Protein AF-A0A8J9YDS6-F1 (afdb_monomer_lite)

Foldseek 3Di:
DDDDDDDDDDDDDDPDDPDDDDDDDDDDDDPDDDDDDDDDPDPPPPPPPPPPPLVVLVVLLVVLVVLLVCLLVVLLVLLVVLLVVLLVLLVCVLVVLLVVCVVPQVVLADPVLNVVLNVLSVVLSVVLSVVLVVLSVVLSVVLVVLSVVLVVLSVLLVVLSVVLVVQVVVDPDPCCPPVSNVVSSVSSVVSSVVSVVSSVVSNVSSVVSSVVSNVVSVVSSVVSNVSSVVSVVVSVCNSVVNDDD

Organism: NCBI:txid405034

Radius of gyration: 37.09 Å; chains: 1; bounding box: 84×60×118 Å

Sequence (245 aa):
MDARVAIVALCVTVVRALQPAARIYIESPQRTIYRQNTGLSTYMYNVDIEKRHTTEVIEDFKKTKTDTFLLYTDYTTRVSDDLKAFQINISSLTQDTIASMQTRILDRASRHCRDEFENSMNKIGYDANRTASFNALHHHKYFLGYKIVLNIHLNKADCHIRKCEKIINSCGVNCETIPQLIRYRRLALWQLNRVKDDLQHSRRSYSDLLVHSRRNLDKLRKKAQLRANDAVAAVHRMSKGRKLP

Structure (mmCIF, N/CA/C/O backbone):
data_AF-A0A8J9YDS6-F1
#
_entry.id   AF-A0A8J9YDS6-F1
#
loop_
_atom_site.group_PDB
_atom_site.id
_atom_site.type_symbol
_atom_site.label_atom_id
_atom_site.label_alt_id
_atom_site.label_comp_id
_atom_site.label_asym_id
_atom_site.label_entity_id
_atom_site.label_seq_id
_atom_site.pdbx_PDB_ins_code
_atom_site.Cartn_x
_atom_site.Cartn_y
_atom_site.Cartn_z
_atom_site.occupancy
_atom_site.B_iso_or_equiv
_atom_site.auth_seq_id
_atom_site.auth_comp_id
_atom_site.auth_asym_id
_atom_site.auth_atom_id
_atom_site.pdbx_PDB_model_num
ATOM 1 N N . MET A 1 1 ? 29.690 -24.924 81.282 1.00 39.69 1 MET A N 1
ATOM 2 C CA . MET A 1 1 ? 29.810 -24.123 80.052 1.00 39.69 1 MET A CA 1
ATOM 3 C C . MET A 1 1 ? 28.419 -23.926 79.489 1.00 39.69 1 MET A C 1
ATOM 5 O O . MET A 1 1 ? 27.827 -24.877 79.000 1.00 39.69 1 MET A O 1
ATOM 9 N N . ASP A 1 2 ? 27.849 -22.762 79.801 1.00 30.28 2 ASP A N 1
ATOM 10 C CA . ASP A 1 2 ? 27.247 -21.787 78.878 1.00 30.28 2 ASP A CA 1
ATOM 11 C C . ASP A 1 2 ? 26.686 -22.292 77.543 1.00 30.28 2 ASP A C 1
ATOM 13 O O . ASP A 1 2 ? 27.309 -23.087 76.859 1.00 30.28 2 ASP A O 1
ATOM 17 N N . ALA A 1 3 ? 25.624 -21.755 76.961 1.00 31.61 3 ALA A N 1
ATOM 18 C CA . ALA A 1 3 ? 24.488 -20.931 77.348 1.00 31.61 3 ALA A CA 1
ATOM 19 C C . ALA A 1 3 ? 23.728 -20.747 76.018 1.00 31.61 3 ALA A C 1
ATOM 21 O O . ALA A 1 3 ? 24.372 -20.433 75.028 1.00 31.61 3 ALA A O 1
ATOM 22 N N . ARG A 1 4 ? 22.393 -20.899 76.037 1.00 31.91 4 ARG A N 1
ATOM 23 C CA . ARG A 1 4 ? 21.374 -20.065 75.344 1.00 31.91 4 ARG A CA 1
ATOM 24 C C . ARG A 1 4 ? 21.520 -19.921 73.807 1.00 31.91 4 ARG A C 1
ATOM 26 O O . ARG A 1 4 ? 22.552 -19.557 73.280 1.00 31.91 4 ARG A O 1
ATOM 33 N N . VAL A 1 5 ? 20.474 -20.128 73.011 1.00 34.78 5 VAL A N 1
ATOM 34 C CA . VAL A 1 5 ? 19.331 -19.209 72.884 1.00 34.78 5 VAL A CA 1
ATOM 35 C C . VAL A 1 5 ? 18.110 -19.966 72.338 1.00 34.78 5 VAL A C 1
ATOM 37 O O . VAL A 1 5 ? 18.207 -20.769 71.415 1.00 34.78 5 VAL A O 1
ATOM 40 N N . ALA A 1 6 ? 16.964 -19.687 72.957 1.00 34.94 6 ALA A N 1
ATOM 41 C CA . ALA A 1 6 ? 15.624 -20.134 72.598 1.00 34.94 6 ALA A CA 1
ATOM 42 C C . ALA A 1 6 ? 14.994 -19.257 71.498 1.00 34.94 6 ALA A C 1
ATOM 44 O O . ALA A 1 6 ? 15.515 -18.186 71.209 1.00 34.94 6 ALA A O 1
ATOM 45 N N . ILE A 1 7 ? 13.841 -19.685 70.967 1.00 35.09 7 ILE A N 1
ATOM 46 C CA . ILE A 1 7 ? 12.575 -18.923 70.775 1.00 35.09 7 ILE A CA 1
ATOM 47 C C . ILE A 1 7 ? 11.672 -19.813 69.890 1.00 35.09 7 ILE A C 1
ATOM 49 O O . ILE A 1 7 ? 11.959 -20.044 68.724 1.00 35.09 7 ILE A O 1
ATOM 53 N N . VAL A 1 8 ? 10.798 -20.617 70.507 1.00 34.97 8 VAL A N 1
ATOM 54 C CA . VAL A 1 8 ? 9.353 -20.373 70.730 1.00 34.97 8 VAL A CA 1
ATOM 55 C C . VAL A 1 8 ? 8.527 -20.429 69.438 1.00 34.97 8 VAL A C 1
ATOM 57 O O . VAL A 1 8 ? 8.561 -19.537 68.597 1.00 34.97 8 VAL A O 1
ATOM 60 N N . ALA A 1 9 ? 7.735 -21.500 69.340 1.00 40.47 9 ALA A N 1
ATOM 61 C CA . ALA A 1 9 ? 6.636 -21.656 68.402 1.00 40.47 9 ALA A CA 1
ATOM 62 C C . ALA A 1 9 ? 5.516 -20.649 68.698 1.00 40.47 9 ALA A C 1
ATOM 64 O O . ALA A 1 9 ? 5.158 -20.449 69.856 1.00 40.47 9 ALA A O 1
ATOM 65 N N . LEU A 1 10 ? 4.909 -20.088 67.651 1.00 31.94 10 LEU A N 1
ATOM 66 C CA . LEU A 1 10 ? 3.616 -19.409 67.742 1.00 31.94 10 LEU A CA 1
ATOM 67 C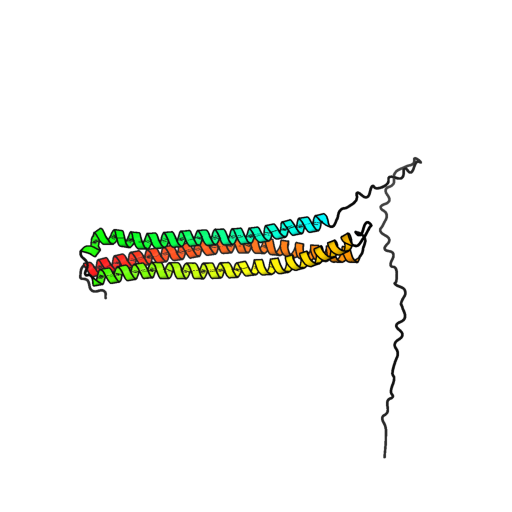 C . LEU A 1 10 ? 2.878 -19.525 66.403 1.00 31.94 10 LEU A C 1
ATOM 69 O O . LEU A 1 10 ? 3.091 -18.759 65.466 1.00 31.94 10 LEU A O 1
ATOM 73 N N . CYS A 1 11 ? 1.990 -20.519 66.332 1.00 35.44 11 CYS A N 1
ATOM 74 C CA . CYS A 1 11 ? 0.846 -20.489 65.431 1.00 35.44 11 CYS A CA 1
ATOM 75 C C . CYS A 1 11 ? -0.049 -19.324 65.867 1.00 35.44 11 CYS A C 1
ATOM 77 O O . CYS A 1 11 ? -0.681 -19.398 66.918 1.00 35.44 11 CYS A O 1
ATOM 79 N N . VAL A 1 12 ? -0.100 -18.253 65.076 1.00 34.53 12 VAL A N 1
ATOM 80 C CA . VAL A 1 12 ? -1.034 -17.145 65.301 1.00 34.53 12 VAL A CA 1
ATOM 81 C C . VAL A 1 12 ? -2.140 -17.218 64.260 1.00 34.53 12 VAL A C 1
ATOM 83 O O . VAL A 1 12 ? -1.963 -16.890 63.088 1.00 34.53 12 VAL A O 1
ATOM 86 N N . THR A 1 13 ? -3.310 -17.638 64.723 1.00 37.75 13 THR A N 1
ATOM 87 C CA . THR A 1 13 ? -4.599 -17.369 64.094 1.00 37.75 13 THR A CA 1
ATOM 88 C C . THR A 1 13 ? -4.831 -15.860 64.065 1.00 37.75 13 THR A C 1
ATOM 90 O O . THR A 1 13 ? -5.084 -15.250 65.103 1.00 37.75 13 THR A O 1
ATOM 93 N N . VAL A 1 14 ? -4.771 -15.241 62.886 1.00 36.53 14 VAL A N 1
ATOM 94 C CA . VAL A 1 14 ? -5.212 -13.851 62.722 1.00 36.53 14 VAL A CA 1
ATOM 95 C C . VAL A 1 14 ? -6.698 -13.853 62.387 1.00 36.53 14 VAL A C 1
ATOM 97 O O . VAL A 1 14 ? -7.106 -14.014 61.237 1.00 36.53 14 VAL A O 1
ATOM 100 N N . VAL A 1 15 ? -7.509 -13.650 63.422 1.00 36.88 15 VAL A N 1
ATOM 101 C CA . VAL A 1 15 ? -8.884 -13.163 63.299 1.00 36.88 15 VAL A CA 1
ATOM 102 C C . VAL A 1 15 ? -8.808 -11.776 62.657 1.00 36.88 15 VAL A C 1
ATOM 104 O O . VAL A 1 15 ? -8.356 -10.816 63.278 1.00 36.88 15 VAL A O 1
ATOM 107 N N . ARG A 1 16 ? -9.206 -11.653 61.386 1.00 36.19 16 ARG A N 1
ATOM 108 C CA . ARG A 1 16 ? -9.388 -10.339 60.758 1.00 36.19 16 ARG A CA 1
ATOM 109 C C . ARG A 1 16 ? -10.693 -9.741 61.269 1.00 36.19 16 ARG A C 1
ATOM 111 O O . ARG A 1 16 ? -11.771 -10.161 60.861 1.00 36.19 16 ARG A O 1
ATOM 118 N N . ALA A 1 17 ? -10.575 -8.757 62.154 1.00 36.16 17 ALA A N 1
ATOM 119 C CA . ALA A 1 17 ? -11.673 -7.877 62.514 1.00 36.16 17 ALA A CA 1
ATOM 120 C C . ALA A 1 17 ? -12.233 -7.205 61.246 1.00 36.16 17 ALA A C 1
ATOM 122 O O . ALA A 1 17 ? -11.493 -6.565 60.494 1.00 36.16 17 ALA A O 1
ATOM 123 N N . LEU A 1 18 ? -13.539 -7.356 61.005 1.00 36.97 18 LEU A N 1
ATOM 124 C CA . LEU A 1 18 ? -14.280 -6.516 60.069 1.00 36.97 18 LEU A CA 1
ATOM 125 C C . LEU A 1 18 ? -14.227 -5.081 60.611 1.00 36.97 18 LEU A C 1
ATOM 127 O O . LEU A 1 18 ? -14.903 -4.759 61.586 1.00 36.97 18 LEU A O 1
ATOM 131 N N . GLN A 1 19 ? -13.423 -4.215 59.999 1.00 40.22 19 GLN A N 1
ATOM 132 C CA . GLN A 1 19 ? -13.588 -2.781 60.210 1.00 40.22 19 GLN A CA 1
ATOM 133 C C . GLN A 1 19 ? -14.921 -2.350 59.576 1.00 40.22 19 GLN A C 1
ATOM 135 O O . GLN A 1 19 ? -15.166 -2.686 58.412 1.00 40.22 19 GLN A O 1
ATOM 140 N N . PRO A 1 20 ? -15.791 -1.610 60.285 1.00 38.16 20 PRO A N 1
ATOM 141 C CA . PRO A 1 20 ? -16.927 -0.971 59.643 1.00 38.16 20 PRO A CA 1
ATOM 142 C C . PRO A 1 20 ? -16.402 0.044 58.621 1.00 38.16 20 PRO A C 1
ATOM 144 O O . PRO A 1 20 ? -15.555 0.881 58.929 1.00 38.16 20 PRO A O 1
ATOM 147 N N . ALA A 1 21 ? -16.885 -0.063 57.382 1.00 38.16 21 ALA A N 1
ATOM 148 C CA . ALA A 1 21 ? -16.535 0.843 56.299 1.00 38.16 21 ALA A CA 1
ATOM 149 C C . ALA A 1 21 ? -16.847 2.292 56.707 1.00 38.16 21 ALA A C 1
ATOM 151 O O . ALA A 1 21 ? -18.009 2.651 56.910 1.00 38.16 21 ALA A O 1
ATOM 152 N N . ALA A 1 22 ? -15.811 3.123 56.816 1.00 32.69 22 ALA A N 1
ATOM 153 C CA . ALA A 1 22 ? -15.962 4.554 57.022 1.00 32.69 22 ALA A CA 1
ATOM 154 C C . ALA A 1 22 ? -16.750 5.154 55.843 1.00 32.69 22 ALA A C 1
ATOM 156 O O . ALA A 1 22 ? -16.292 5.141 54.700 1.00 32.69 22 ALA A O 1
ATOM 157 N N . ARG A 1 23 ? -17.960 5.658 56.114 1.00 34.75 23 ARG A N 1
ATOM 158 C CA . ARG A 1 23 ? -18.731 6.470 55.166 1.00 34.75 23 ARG A CA 1
ATOM 159 C C . ARG A 1 23 ? -18.234 7.907 55.263 1.00 34.75 23 ARG A C 1
ATOM 161 O O . ARG A 1 23 ? -18.444 8.559 56.279 1.00 34.75 23 ARG A O 1
ATOM 168 N N . ILE A 1 24 ? -17.590 8.394 54.209 1.00 35.75 24 ILE A N 1
ATOM 169 C CA . ILE A 1 24 ? -17.280 9.817 54.052 1.00 35.75 24 ILE A CA 1
ATOM 170 C C . ILE A 1 24 ? -18.466 10.445 53.316 1.00 35.75 24 ILE A C 1
ATOM 172 O O . ILE A 1 24 ? -18.715 10.116 52.156 1.00 35.75 24 ILE A O 1
ATOM 176 N N . TYR A 1 25 ? -19.213 11.316 53.994 1.00 34.47 25 TYR A N 1
ATOM 177 C CA . TYR A 1 25 ? -20.219 12.162 53.356 1.00 34.47 25 TYR A CA 1
ATOM 178 C C . TYR A 1 25 ? -19.506 13.389 52.785 1.00 34.47 25 TYR A C 1
ATOM 180 O O . TYR A 1 25 ? -18.921 14.171 53.528 1.00 34.47 25 TYR A O 1
ATOM 188 N N . ILE A 1 26 ? -19.510 13.528 51.460 1.00 37.44 26 ILE A N 1
ATOM 189 C CA . ILE A 1 26 ? -19.041 14.740 50.786 1.00 37.44 26 ILE A CA 1
ATOM 190 C C . ILE A 1 26 ? -20.267 15.637 50.614 1.00 37.44 26 ILE A C 1
ATOM 192 O O . ILE A 1 26 ? -21.120 15.364 49.769 1.00 37.44 26 ILE A O 1
ATOM 196 N N . GLU A 1 27 ? -20.372 16.687 51.426 1.00 33.56 27 GLU A N 1
ATOM 197 C CA . GLU A 1 27 ? -21.339 17.761 51.203 1.00 33.56 27 GLU A CA 1
ATOM 198 C C . GLU A 1 27 ? -20.934 18.540 49.945 1.00 33.56 27 GLU A C 1
ATOM 200 O O . GLU A 1 27 ? -19.902 19.207 49.895 1.00 33.56 27 GLU A O 1
ATOM 205 N N . SER A 1 28 ? -21.744 18.424 48.893 1.00 34.47 28 SER A N 1
ATOM 206 C CA . SER A 1 28 ? -21.665 19.303 47.727 1.00 34.47 28 SER A CA 1
ATOM 207 C C . SER A 1 28 ? -22.354 20.626 48.073 1.00 34.47 28 SER A C 1
ATOM 209 O O . SER A 1 28 ? -23.505 20.587 48.516 1.00 34.47 28 SER A O 1
ATOM 211 N N . PRO A 1 29 ? -21.733 21.794 47.836 1.00 34.66 29 PRO A N 1
ATOM 212 C CA . PRO A 1 29 ? -22.338 23.069 48.188 1.00 34.66 29 PRO A CA 1
ATOM 213 C C . PRO A 1 29 ? -23.599 23.307 47.351 1.00 34.66 29 PRO A C 1
ATOM 215 O O . PRO A 1 29 ? -23.564 23.334 46.118 1.00 34.66 29 PRO A O 1
ATOM 218 N N . GLN A 1 30 ? -24.726 23.484 48.040 1.00 36.28 30 GLN A N 1
ATOM 219 C CA . GLN A 1 30 ? -25.960 23.975 47.445 1.00 36.28 30 GLN A CA 1
ATOM 220 C C . GLN A 1 30 ? -25.724 25.409 46.958 1.00 36.28 30 GLN A C 1
ATOM 222 O O . GLN A 1 30 ? -25.422 26.305 47.745 1.00 36.28 30 GLN A O 1
ATOM 227 N N . ARG A 1 31 ? -25.870 25.643 45.649 1.00 32.16 31 ARG A N 1
ATOM 228 C CA . ARG A 1 31 ? -26.039 26.998 45.114 1.00 32.16 31 ARG A CA 1
ATOM 229 C C . ARG A 1 31 ? -27.396 27.521 45.577 1.00 32.16 31 ARG A C 1
ATOM 231 O O . ARG A 1 31 ? -28.427 27.166 45.012 1.00 32.16 31 ARG A O 1
ATOM 238 N N . THR A 1 32 ? -27.384 28.371 46.593 1.00 33.66 32 THR A N 1
ATOM 239 C CA . THR A 1 32 ? -28.517 29.199 47.002 1.00 33.66 32 THR A CA 1
ATOM 240 C C . THR A 1 32 ? -28.793 30.249 45.926 1.00 33.66 32 THR A C 1
ATOM 242 O O . THR A 1 32 ? -28.030 31.193 45.736 1.00 33.66 32 THR A O 1
ATOM 245 N N . ILE A 1 33 ? -29.896 30.079 45.197 1.00 37.53 33 ILE A N 1
ATOM 246 C CA . ILE A 1 33 ? -30.498 31.133 44.377 1.00 37.53 33 ILE A CA 1
ATOM 247 C C . ILE A 1 33 ? -31.577 31.785 45.241 1.00 37.53 33 ILE A C 1
ATOM 249 O O . ILE A 1 33 ? -32.571 31.148 45.580 1.00 37.53 33 ILE A O 1
ATOM 253 N N . TYR A 1 34 ? -31.388 33.052 45.606 1.00 35.75 34 TYR A N 1
ATOM 254 C CA . TYR A 1 34 ? -32.445 33.857 46.215 1.00 35.75 34 TYR A CA 1
ATOM 255 C C . TYR A 1 34 ? -33.450 34.286 45.140 1.00 35.75 34 TYR A C 1
ATOM 257 O O . TYR A 1 34 ? -33.096 35.031 44.224 1.00 35.75 34 TYR A O 1
ATOM 265 N N . ARG A 1 35 ? -34.721 33.889 45.282 1.00 30.77 35 ARG A N 1
ATOM 266 C CA . ARG A 1 35 ? -35.853 34.664 44.754 1.00 30.77 35 ARG A CA 1
ATOM 267 C C . ARG A 1 35 ? -37.141 34.394 45.538 1.00 30.77 35 ARG A C 1
ATOM 269 O O . ARG A 1 35 ? -37.343 33.316 46.076 1.00 30.77 35 ARG A O 1
ATOM 276 N N . GLN A 1 36 ? -37.933 35.454 45.643 1.00 35.62 36 GLN A N 1
ATOM 277 C CA . GLN A 1 36 ? -38.993 35.725 46.613 1.00 35.62 36 GLN A CA 1
ATOM 278 C C . GLN A 1 36 ? -40.229 34.809 46.535 1.00 35.62 36 GLN A C 1
ATOM 280 O O . GLN A 1 36 ? -40.611 34.355 45.463 1.00 35.62 36 GLN A O 1
ATOM 285 N N . ASN A 1 37 ? -40.857 34.642 47.707 1.00 44.22 37 ASN A N 1
ATOM 286 C CA . ASN A 1 37 ? -42.267 34.365 48.008 1.00 44.22 37 ASN A CA 1
ATOM 287 C C . ASN A 1 37 ? -43.200 33.996 46.842 1.00 44.22 37 ASN A C 1
ATOM 289 O O . ASN A 1 37 ? -43.607 34.856 46.067 1.00 44.22 37 ASN A O 1
ATOM 293 N N . THR A 1 38 ? -43.680 32.753 46.841 1.00 37.22 38 THR A N 1
ATOM 294 C CA . THR A 1 38 ? -45.110 32.390 46.763 1.00 37.22 38 THR A CA 1
ATOM 295 C C . THR A 1 38 ? -45.226 30.879 46.963 1.00 37.22 38 THR A C 1
ATOM 297 O O . THR A 1 38 ? -44.500 30.095 46.358 1.00 37.22 38 THR A O 1
ATOM 300 N N . GLY A 1 39 ? -46.083 30.468 47.897 1.00 44.09 39 GLY A N 1
ATOM 301 C CA . GLY A 1 39 ? -46.284 29.068 48.240 1.00 44.09 39 GLY A CA 1
ATOM 302 C C . GLY A 1 39 ? -47.027 28.322 47.137 1.00 44.09 39 GLY A C 1
ATOM 303 O O . GLY A 1 39 ? -48.198 28.586 46.913 1.00 44.09 39 GLY A O 1
ATOM 304 N N . LEU A 1 40 ? -46.339 27.388 46.484 1.00 34.41 40 LEU A N 1
ATOM 305 C CA . LEU A 1 40 ? -46.858 26.105 46.004 1.00 34.41 40 LEU A CA 1
ATOM 306 C C . LEU A 1 40 ? -45.654 25.326 45.452 1.00 34.41 40 LEU A C 1
ATOM 308 O O . LEU A 1 40 ? -45.159 25.609 44.364 1.00 34.41 40 LEU A O 1
ATOM 312 N N . SER A 1 41 ? -45.129 24.371 46.223 1.00 29.95 41 SER A N 1
ATOM 313 C CA . SER A 1 41 ? -44.058 23.490 45.746 1.00 29.95 41 SER A CA 1
ATOM 314 C C . SER A 1 41 ? -44.672 22.423 44.846 1.00 29.95 41 SER A C 1
ATOM 316 O O . SER A 1 41 ? -45.015 21.329 45.295 1.00 29.95 41 SER A O 1
ATOM 318 N N . THR A 1 42 ? -44.839 22.753 43.569 1.00 33.38 42 THR A N 1
ATOM 319 C CA . THR A 1 42 ? -45.061 21.763 42.517 1.00 33.38 42 THR A CA 1
ATOM 320 C C . THR A 1 42 ? -43.825 20.874 42.471 1.00 33.38 42 THR A C 1
ATOM 322 O O . THR A 1 42 ? -42.746 21.318 42.079 1.00 33.38 42 THR A O 1
ATOM 325 N N . TYR A 1 43 ? -43.972 19.621 42.901 1.00 35.69 43 TYR A N 1
ATOM 326 C CA . TYR A 1 43 ? -42.986 18.571 42.680 1.00 35.69 43 TYR A CA 1
ATOM 327 C C . TYR A 1 43 ? -42.804 18.394 41.169 1.00 35.69 43 TYR A C 1
ATOM 329 O O . TYR A 1 43 ? -43.516 17.627 40.523 1.00 35.69 43 TYR A O 1
ATOM 337 N N . MET A 1 44 ? -41.854 19.122 40.587 1.00 31.84 44 MET A N 1
ATOM 338 C CA . MET A 1 44 ? -41.317 18.780 39.282 1.00 31.84 44 MET A CA 1
ATOM 339 C C . MET A 1 44 ? -40.497 17.511 39.473 1.00 31.84 44 MET A C 1
ATOM 341 O O . MET A 1 44 ? -39.345 17.549 39.902 1.00 31.84 44 MET A O 1
ATOM 345 N N . TYR A 1 45 ? -41.128 16.374 39.180 1.00 33.59 45 TYR A N 1
ATOM 346 C CA . TYR A 1 45 ? -40.417 15.179 38.755 1.00 33.59 45 TYR A CA 1
ATOM 347 C C . TYR A 1 45 ? -39.432 15.619 37.671 1.00 33.59 45 TYR A C 1
ATOM 349 O O . TYR A 1 45 ? -39.828 15.933 36.548 1.00 33.59 45 TYR A O 1
ATOM 357 N N . ASN A 1 46 ? -38.144 15.667 38.011 1.00 35.50 46 ASN A N 1
ATOM 358 C CA . ASN A 1 46 ? -37.120 15.528 36.996 1.00 35.50 46 ASN A CA 1
ATOM 359 C C . ASN A 1 46 ? -37.352 14.141 36.413 1.00 35.50 46 ASN A C 1
ATOM 361 O O . ASN A 1 46 ? -37.068 13.128 37.047 1.00 35.50 46 ASN A O 1
ATOM 365 N N . VAL A 1 47 ? -37.989 14.120 35.247 1.00 36.50 47 VAL A N 1
ATOM 366 C CA . VAL A 1 47 ? -38.070 12.955 34.386 1.00 36.50 47 VAL A CA 1
ATOM 367 C C . VAL A 1 47 ? -36.624 12.618 34.052 1.00 36.50 47 VAL A C 1
ATOM 369 O O . VAL A 1 47 ? -36.028 13.197 33.144 1.00 36.50 47 VAL A O 1
ATOM 372 N N . ASP A 1 48 ? -36.033 11.733 34.851 1.00 38.16 48 ASP A N 1
ATOM 373 C CA . ASP A 1 48 ? -34.847 10.987 34.478 1.00 38.16 48 ASP A CA 1
ATOM 374 C C . ASP A 1 48 ? -35.246 10.180 33.246 1.00 38.16 48 ASP A C 1
ATOM 376 O O . ASP A 1 48 ? -35.817 9.094 33.327 1.00 38.16 48 ASP A O 1
ATOM 380 N N . ILE A 1 49 ? -35.024 10.791 32.083 1.00 42.75 49 ILE A N 1
ATOM 381 C CA . ILE A 1 49 ? -35.135 10.148 30.786 1.00 42.75 49 ILE A CA 1
ATOM 382 C C . ILE A 1 49 ? -34.171 8.966 30.830 1.00 42.75 49 ILE A C 1
ATOM 384 O O . ILE A 1 49 ? -32.958 9.141 30.749 1.00 42.75 49 ILE A O 1
ATOM 388 N N . GLU A 1 50 ? -34.754 7.790 31.033 1.00 39.91 50 GLU A N 1
ATOM 389 C CA . GLU A 1 50 ? -34.276 6.434 30.791 1.00 39.91 50 GLU A CA 1
ATOM 390 C C . GLU A 1 50 ? -33.020 6.389 29.892 1.00 39.91 50 GLU A C 1
ATOM 392 O O . GLU A 1 50 ? -33.090 6.279 28.664 1.00 39.91 50 GLU A O 1
ATOM 397 N N . LYS A 1 51 ? -31.832 6.535 30.493 1.00 43.12 51 LYS A N 1
ATOM 398 C CA . LYS A 1 51 ? -30.573 6.602 29.743 1.00 43.12 51 LYS A CA 1
ATOM 399 C C . LYS A 1 51 ? -30.104 5.207 29.371 1.00 43.12 51 LYS A C 1
ATOM 401 O O . LYS A 1 51 ? -29.244 4.659 30.038 1.00 43.12 51 LYS A O 1
ATOM 406 N N . ARG A 1 52 ? -30.593 4.703 28.237 1.00 46.00 52 ARG A N 1
ATOM 407 C CA . ARG A 1 52 ? -30.055 3.534 27.517 1.00 46.00 52 ARG A CA 1
ATOM 408 C C . ARG A 1 52 ? -28.549 3.686 27.280 1.00 46.00 52 ARG A C 1
ATOM 410 O O . ARG A 1 52 ? -28.113 4.273 26.292 1.00 46.00 52 ARG A O 1
ATOM 417 N N . HIS A 1 53 ? -27.732 3.181 28.194 1.00 51.44 53 HIS A N 1
ATOM 418 C CA . HIS A 1 53 ? -26.331 3.597 28.273 1.00 51.44 53 HIS A CA 1
ATOM 419 C C . HIS A 1 53 ? -25.335 2.549 27.741 1.00 51.44 53 HIS A C 1
ATOM 421 O O . HIS A 1 53 ? -24.161 2.845 27.503 1.00 51.44 53 HIS A O 1
ATOM 427 N N . THR A 1 54 ? -25.775 1.315 27.495 1.00 60.28 54 THR A N 1
ATOM 428 C CA . THR A 1 54 ? -24.944 0.279 26.851 1.00 60.28 54 THR A CA 1
ATOM 429 C C . THR A 1 54 ? -24.977 0.322 25.325 1.00 60.28 54 THR A C 1
ATOM 431 O O . THR A 1 54 ? -23.972 -0.018 24.702 1.00 60.28 54 THR A O 1
ATOM 434 N N . THR A 1 55 ? -26.055 0.820 24.719 1.00 72.19 55 THR A N 1
ATOM 435 C CA . THR A 1 55 ? -26.178 1.008 23.264 1.00 72.19 55 THR A CA 1
ATOM 436 C C . THR A 1 55 ? -25.119 1.955 22.706 1.00 72.19 55 THR A C 1
ATOM 438 O O . THR A 1 55 ? -24.460 1.604 21.733 1.00 72.19 55 THR A O 1
ATOM 441 N N . GLU A 1 56 ? -24.850 3.078 23.378 1.00 80.12 56 GLU A N 1
ATOM 442 C CA . GLU A 1 56 ? -23.837 4.058 22.946 1.00 80.12 56 GLU A CA 1
ATOM 443 C C . GLU A 1 56 ? -22.434 3.438 22.832 1.00 80.12 56 GLU A C 1
ATOM 445 O O . GLU A 1 56 ? -21.711 3.677 21.869 1.00 80.12 56 GLU A O 1
ATOM 450 N N . VAL A 1 57 ? -22.041 2.599 23.800 1.00 85.31 57 VAL A N 1
ATOM 451 C CA . VAL A 1 57 ? -20.715 1.950 23.804 1.00 85.31 57 VAL A CA 1
ATOM 452 C C . VAL A 1 57 ? -20.615 0.900 22.698 1.00 85.31 57 VAL A C 1
ATOM 454 O O . VAL A 1 57 ? -19.557 0.737 22.092 1.00 85.31 57 VAL A O 1
ATOM 457 N N . ILE A 1 58 ? -21.714 0.198 22.416 1.00 88.25 58 ILE A N 1
ATOM 458 C CA . ILE A 1 58 ? -21.790 -0.780 21.327 1.00 88.25 58 ILE A CA 1
ATOM 459 C C . ILE A 1 58 ? -21.712 -0.076 19.967 1.00 88.25 58 ILE A C 1
ATOM 461 O O . ILE A 1 58 ? -20.988 -0.534 19.083 1.00 88.25 58 ILE A O 1
ATOM 465 N N . GLU A 1 59 ? -22.429 1.031 19.788 1.00 90.75 59 GLU A N 1
ATOM 466 C CA . GLU A 1 59 ? -22.376 1.852 18.575 1.00 90.75 59 GLU A CA 1
ATOM 467 C C . GLU A 1 59 ? -20.976 2.419 18.346 1.00 90.75 59 GLU A C 1
ATOM 469 O O . GLU A 1 59 ? -20.415 2.280 17.257 1.00 90.75 59 GLU A O 1
ATOM 474 N N . ASP A 1 60 ? -20.368 2.976 19.391 1.00 91.56 60 ASP A N 1
ATOM 475 C CA . ASP A 1 60 ? -19.020 3.527 19.337 1.00 91.56 60 ASP A CA 1
ATOM 476 C C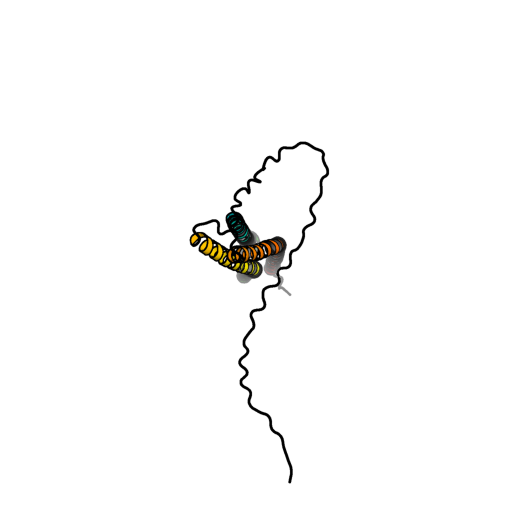 . ASP A 1 60 ? -17.965 2.450 19.039 1.00 91.56 60 ASP A C 1
ATOM 478 O O . ASP A 1 60 ? -17.049 2.664 18.238 1.00 91.56 60 ASP A O 1
ATOM 482 N N . PHE A 1 61 ? -18.130 1.247 19.597 1.00 94.62 61 PHE A N 1
ATOM 483 C CA . PHE A 1 61 ? -17.315 0.084 19.250 1.00 94.62 61 PHE A CA 1
ATOM 484 C C . PHE A 1 61 ? -17.475 -0.313 17.782 1.00 94.62 61 PHE A C 1
ATOM 486 O O . PHE A 1 61 ? -16.471 -0.473 17.084 1.00 94.62 61 PHE A O 1
ATOM 493 N N . LYS A 1 62 ? -18.713 -0.442 17.285 1.00 95.19 62 LYS A N 1
ATOM 494 C CA . LYS A 1 62 ? -18.989 -0.784 15.879 1.00 95.19 62 LYS A CA 1
ATOM 495 C C . LYS A 1 62 ? -18.373 0.241 14.930 1.00 95.19 62 LYS A C 1
ATOM 497 O O . LYS A 1 62 ? -17.713 -0.146 13.963 1.00 95.19 62 LYS A O 1
ATOM 502 N N . LYS A 1 63 ? -18.527 1.531 15.233 1.00 95.94 63 LYS A N 1
ATOM 503 C CA . LYS A 1 63 ? -17.930 2.628 14.469 1.00 95.94 63 LYS A CA 1
ATOM 504 C C . LYS A 1 63 ? -16.405 2.546 14.479 1.00 95.94 63 LYS A C 1
ATOM 506 O O . LYS A 1 63 ? -15.792 2.469 13.423 1.00 95.94 63 LYS A O 1
ATOM 511 N N . THR A 1 64 ? -15.793 2.466 15.659 1.00 95.19 64 THR A N 1
ATOM 512 C CA . THR A 1 64 ? -14.328 2.442 15.807 1.00 95.19 64 THR A CA 1
ATOM 513 C C . THR A 1 64 ? -13.699 1.215 15.135 1.00 95.19 64 THR A C 1
ATOM 515 O O . THR A 1 64 ? -12.643 1.306 14.501 1.00 95.19 64 THR A O 1
ATOM 518 N N . LYS A 1 65 ? -14.370 0.060 15.215 1.00 95.88 65 LYS A N 1
ATOM 519 C CA . LYS A 1 65 ? -13.978 -1.165 14.510 1.00 95.88 65 LYS A CA 1
ATOM 520 C C . LYS A 1 65 ? -14.040 -0.987 12.992 1.00 95.88 65 LYS A C 1
ATOM 522 O O . LYS A 1 65 ? -13.111 -1.396 12.296 1.00 95.88 65 LYS A O 1
ATOM 527 N N . THR A 1 66 ? -15.107 -0.365 12.494 1.00 96.69 66 THR A N 1
ATOM 528 C CA . THR A 1 66 ? -15.287 -0.075 11.066 1.00 96.69 66 THR A CA 1
ATOM 529 C C . THR A 1 66 ? -14.217 0.891 10.568 1.00 96.69 66 THR A C 1
ATOM 531 O O . THR A 1 66 ? -13.546 0.585 9.590 1.00 96.69 66 THR A O 1
ATOM 534 N N . ASP A 1 67 ? -13.965 1.988 11.283 1.00 95.94 67 ASP A N 1
ATOM 535 C CA . ASP A 1 67 ? -12.932 2.967 10.925 1.00 95.94 67 ASP A CA 1
ATOM 536 C C . ASP A 1 67 ? -11.532 2.335 10.865 1.00 95.94 67 ASP A C 1
ATOM 538 O O . ASP A 1 67 ? -10.756 2.604 9.947 1.00 95.94 67 ASP A O 1
ATOM 542 N N . THR A 1 68 ? -11.215 1.462 11.827 1.00 94.94 68 THR A N 1
ATOM 543 C CA . THR A 1 68 ? -9.948 0.714 11.862 1.00 94.94 68 THR A CA 1
ATOM 544 C C . THR A 1 68 ? -9.812 -0.212 10.656 1.00 94.94 68 THR A C 1
ATOM 546 O O . THR A 1 68 ? -8.751 -0.284 10.031 1.00 94.94 68 THR A O 1
ATOM 549 N N . PHE A 1 69 ? -10.888 -0.927 10.319 1.00 94.94 69 PHE A N 1
ATOM 550 C CA . PHE A 1 69 ? -10.915 -1.817 9.166 1.00 94.94 69 PHE A CA 1
ATOM 551 C C . PHE A 1 69 ? -10.746 -1.037 7.859 1.00 94.94 69 PHE A C 1
ATOM 553 O O . PHE A 1 69 ? -9.858 -1.372 7.076 1.00 94.94 69 PHE A O 1
ATOM 560 N N . LEU A 1 70 ? -11.528 0.032 7.678 1.00 95.88 70 LEU A N 1
ATOM 561 C CA . LEU A 1 70 ? -11.506 0.885 6.492 1.00 95.88 70 LEU A CA 1
ATOM 562 C C . LEU A 1 70 ? -10.129 1.499 6.248 1.00 95.88 70 LEU A C 1
ATOM 564 O O . LEU A 1 70 ? -9.640 1.461 5.120 1.00 95.88 70 LEU A O 1
ATOM 568 N N . LEU A 1 71 ? -9.477 2.011 7.298 1.00 94.75 71 LEU A N 1
ATOM 569 C CA . LEU A 1 71 ? -8.132 2.580 7.191 1.00 94.75 71 LEU A CA 1
ATOM 570 C C . LEU A 1 71 ? -7.136 1.562 6.617 1.00 94.75 71 LEU A C 1
ATOM 572 O O . LEU A 1 71 ? -6.338 1.883 5.738 1.00 94.75 71 LEU A O 1
ATOM 576 N N . TYR A 1 72 ? -7.187 0.323 7.107 1.00 93.81 72 TYR A N 1
ATOM 577 C CA . TYR A 1 72 ? -6.292 -0.723 6.634 1.00 93.81 72 TYR A CA 1
ATOM 578 C C . TYR A 1 72 ? -6.622 -1.185 5.216 1.00 93.81 72 TYR A C 1
ATOM 580 O O . TYR A 1 72 ? -5.709 -1.349 4.408 1.00 93.81 72 TYR A O 1
ATOM 588 N N . THR A 1 73 ? -7.900 -1.389 4.894 1.00 94.94 73 THR A N 1
ATOM 589 C CA . THR A 1 73 ? -8.297 -1.833 3.554 1.00 94.94 73 THR A CA 1
ATOM 590 C C . THR A 1 73 ? -7.992 -0.787 2.489 1.00 94.94 73 THR A C 1
ATOM 592 O O . THR A 1 73 ? -7.479 -1.143 1.427 1.00 94.94 73 THR A O 1
ATOM 595 N N . ASP A 1 74 ? -8.240 0.495 2.775 1.00 95.56 74 ASP A N 1
ATOM 596 C CA . ASP A 1 74 ? -7.912 1.596 1.863 1.00 95.56 74 ASP A CA 1
ATOM 597 C C . ASP A 1 74 ? -6.400 1.655 1.605 1.00 95.56 74 ASP A C 1
ATOM 599 O O . ASP A 1 74 ? -5.968 1.685 0.452 1.00 95.56 74 ASP A O 1
ATOM 603 N N . TYR A 1 75 ? -5.583 1.536 2.656 1.00 94.38 75 TYR A N 1
ATOM 604 C CA . TYR A 1 75 ? -4.131 1.445 2.520 1.00 94.38 75 TYR A CA 1
ATOM 605 C C . TYR A 1 75 ? -3.685 0.297 1.616 1.00 94.38 75 TYR A C 1
ATOM 607 O O . TYR A 1 75 ? -2.930 0.512 0.665 1.00 94.38 75 TYR A O 1
ATOM 615 N N . THR A 1 76 ? -4.144 -0.925 1.898 1.00 93.19 76 THR A N 1
ATOM 616 C CA . THR A 1 76 ? -3.723 -2.098 1.125 1.00 93.19 76 THR A CA 1
ATOM 617 C C . THR A 1 76 ? -4.140 -1.999 -0.334 1.00 93.19 76 THR A C 1
ATOM 619 O O . THR A 1 76 ? -3.380 -2.416 -1.204 1.00 93.19 76 THR A O 1
ATOM 622 N N . THR A 1 77 ? -5.307 -1.408 -0.598 1.00 95.00 77 THR A N 1
ATOM 623 C CA . THR A 1 77 ? -5.819 -1.206 -1.956 1.00 95.00 77 THR A CA 1
ATOM 624 C C . THR A 1 77 ? -4.933 -0.218 -2.707 1.00 95.00 77 THR A C 1
ATOM 626 O O . THR A 1 77 ? -4.347 -0.577 -3.723 1.00 95.00 77 THR A O 1
ATOM 629 N N . ARG A 1 78 ? -4.700 0.976 -2.142 1.00 95.38 78 ARG A N 1
ATOM 630 C CA . ARG A 1 78 ? -3.878 2.018 -2.780 1.00 95.38 78 ARG A CA 1
ATOM 631 C C . ARG A 1 78 ? -2.449 1.568 -3.057 1.00 95.38 78 ARG A C 1
ATOM 633 O O . ARG A 1 78 ? -1.935 1.802 -4.144 1.00 95.38 78 ARG A O 1
ATOM 640 N N . VAL A 1 79 ? -1.802 0.909 -2.095 1.00 93.12 79 VAL A N 1
ATOM 641 C CA . VAL A 1 79 ? -0.433 0.405 -2.293 1.00 93.12 79 VAL A CA 1
ATOM 642 C C . VAL A 1 79 ? -0.395 -0.705 -3.341 1.00 93.12 79 VAL A C 1
ATOM 644 O O . VAL A 1 79 ? 0.559 -0.773 -4.116 1.00 93.12 79 VAL A O 1
ATOM 647 N N . SER A 1 80 ? -1.415 -1.568 -3.382 1.00 93.81 80 SER A N 1
ATOM 648 C CA . SER A 1 80 ? -1.513 -2.610 -4.405 1.00 93.81 80 SER A CA 1
ATOM 649 C C . SER A 1 80 ? -1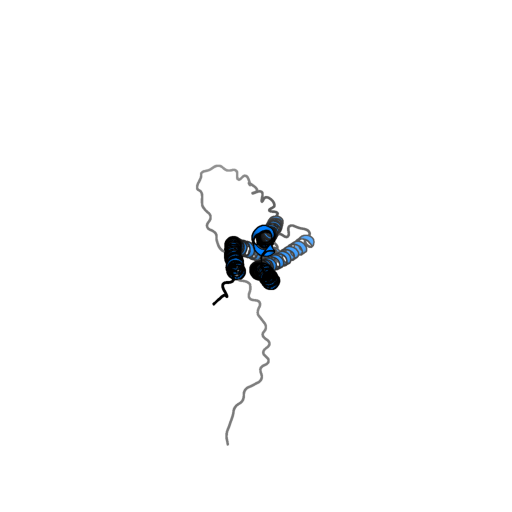.672 -2.009 -5.799 1.00 93.81 80 SER A C 1
ATOM 651 O O . SER A 1 80 ? -0.974 -2.436 -6.717 1.00 93.81 80 SER A O 1
ATOM 653 N N . ASP A 1 81 ? -2.527 -1.001 -5.950 1.00 96.62 81 ASP A N 1
ATOM 654 C CA . ASP A 1 81 ? -2.774 -0.344 -7.232 1.00 96.62 81 ASP A CA 1
ATOM 655 C C . ASP A 1 81 ? -1.545 0.433 -7.717 1.00 96.62 81 ASP A C 1
ATOM 657 O O . ASP A 1 81 ? -1.140 0.272 -8.869 1.00 96.62 81 ASP A O 1
ATOM 661 N N . ASP A 1 82 ? -0.878 1.177 -6.827 1.00 95.50 82 ASP A N 1
ATOM 662 C CA . ASP A 1 82 ? 0.374 1.878 -7.139 1.00 95.50 82 ASP A CA 1
ATOM 663 C C . ASP A 1 82 ? 1.468 0.885 -7.600 1.00 95.50 82 ASP A C 1
ATOM 665 O O . ASP A 1 82 ? 2.192 1.146 -8.567 1.00 95.50 82 ASP A O 1
ATOM 669 N N . LEU A 1 83 ? 1.581 -0.283 -6.948 1.00 96.31 83 LEU A N 1
ATOM 670 C CA . LEU A 1 83 ? 2.539 -1.325 -7.335 1.00 96.31 83 LEU A CA 1
ATOM 671 C C . LEU A 1 83 ? 2.188 -1.961 -8.687 1.00 96.31 83 LEU A C 1
ATOM 673 O O . LEU A 1 83 ? 3.080 -2.147 -9.513 1.00 96.31 83 LEU A O 1
ATOM 677 N N . LYS A 1 84 ? 0.912 -2.283 -8.929 1.00 97.06 84 LYS A N 1
ATOM 678 C CA . LYS A 1 84 ? 0.456 -2.840 -10.213 1.00 97.06 84 LYS A CA 1
ATOM 679 C C . LYS A 1 84 ? 0.727 -1.866 -11.355 1.00 97.06 84 LYS A C 1
ATOM 681 O O . LYS A 1 84 ? 1.298 -2.258 -12.369 1.00 97.06 84 LYS A O 1
ATOM 686 N N . ALA A 1 85 ? 0.384 -0.591 -11.169 1.00 97.19 85 ALA A N 1
ATOM 687 C CA . ALA A 1 85 ? 0.660 0.455 -12.147 1.00 97.19 85 ALA A CA 1
ATOM 688 C C . ALA A 1 85 ? 2.165 0.566 -12.433 1.00 97.19 85 ALA A C 1
ATOM 690 O O . ALA A 1 85 ? 2.578 0.651 -13.589 1.00 97.19 85 ALA A O 1
ATOM 691 N N . PHE A 1 86 ? 3.005 0.498 -11.397 1.00 97.75 86 PHE A N 1
ATOM 692 C CA . PHE A 1 86 ? 4.456 0.467 -11.567 1.00 97.75 86 PHE A CA 1
ATOM 693 C C . PHE A 1 86 ? 4.931 -0.745 -12.385 1.00 97.75 86 PHE A C 1
ATOM 695 O O . PHE A 1 86 ? 5.722 -0.573 -13.310 1.00 97.75 86 PHE A O 1
ATOM 702 N N . GLN A 1 87 ? 4.445 -1.950 -12.078 1.00 96.69 87 GLN A N 1
ATOM 703 C CA . GLN A 1 87 ? 4.830 -3.180 -12.783 1.00 96.69 87 GLN A CA 1
ATOM 704 C C . GLN A 1 87 ? 4.452 -3.134 -14.268 1.00 96.69 87 GLN A C 1
ATOM 706 O O . GLN A 1 87 ? 5.261 -3.516 -15.117 1.00 96.69 87 GLN A O 1
ATOM 711 N N . ILE A 1 88 ? 3.260 -2.620 -14.587 1.00 97.00 88 ILE A N 1
ATOM 712 C CA . ILE A 1 88 ? 2.812 -2.406 -15.970 1.00 97.00 88 ILE A CA 1
ATOM 713 C C . ILE A 1 88 ? 3.743 -1.414 -16.674 1.00 97.00 88 ILE A C 1
ATOM 715 O O . ILE A 1 88 ? 4.262 -1.717 -17.745 1.00 97.00 88 ILE A O 1
ATOM 719 N N . ASN A 1 89 ? 4.031 -0.271 -16.045 1.00 97.00 89 ASN A N 1
ATOM 720 C CA . ASN A 1 89 ? 4.888 0.764 -16.627 1.00 97.00 89 ASN A CA 1
ATOM 721 C C . ASN A 1 89 ? 6.315 0.271 -16.906 1.00 97.00 89 ASN A C 1
ATOM 723 O O . ASN A 1 89 ? 6.878 0.586 -17.950 1.00 97.00 89 ASN A O 1
ATOM 727 N N . ILE A 1 90 ? 6.912 -0.493 -15.987 1.00 97.00 90 ILE A N 1
ATOM 728 C CA . ILE A 1 90 ? 8.251 -1.066 -16.185 1.00 97.00 90 ILE A CA 1
ATOM 729 C C . ILE A 1 90 ? 8.242 -2.114 -17.296 1.00 97.00 90 ILE A C 1
ATOM 731 O O . ILE A 1 90 ? 9.160 -2.132 -18.113 1.00 97.00 90 ILE A O 1
ATOM 735 N N . SER A 1 91 ? 7.211 -2.958 -17.349 1.00 95.38 91 SER A N 1
ATOM 736 C CA . SER A 1 91 ? 7.088 -3.973 -18.399 1.00 95.38 91 SER A CA 1
ATOM 737 C C . SER A 1 91 ? 6.952 -3.315 -19.775 1.00 95.38 91 SER A C 1
ATOM 739 O O . SER A 1 91 ? 7.732 -3.641 -20.670 1.00 95.38 91 SER A O 1
ATOM 741 N N . SER A 1 92 ? 6.072 -2.310 -19.899 1.00 96.00 92 SER A N 1
ATOM 742 C CA . SER A 1 92 ? 5.928 -1.488 -21.110 1.00 96.00 92 SER A CA 1
ATOM 743 C C . SER A 1 92 ? 7.256 -0.848 -21.491 1.00 96.00 92 SER A C 1
ATOM 745 O O . SER A 1 92 ? 7.736 -1.072 -22.591 1.00 96.00 92 SER A O 1
ATOM 747 N N . LEU A 1 93 ? 7.934 -0.170 -20.554 1.00 95.19 93 LEU A N 1
ATOM 748 C CA . LEU A 1 93 ? 9.241 0.442 -20.808 1.00 95.19 93 LEU A CA 1
ATOM 749 C C . LEU A 1 93 ? 10.229 -0.558 -21.418 1.00 95.19 93 LEU A C 1
ATOM 751 O O . LEU A 1 93 ? 10.897 -0.241 -22.402 1.00 95.19 93 LEU A O 1
ATOM 755 N N . THR A 1 94 ? 10.344 -1.758 -20.841 1.00 94.56 94 THR A N 1
ATOM 756 C CA . THR A 1 94 ? 11.278 -2.763 -21.358 1.00 94.56 94 THR A CA 1
ATOM 757 C C . THR A 1 94 ? 10.890 -3.254 -22.752 1.00 94.56 94 THR A C 1
ATOM 759 O O . THR A 1 94 ? 11.750 -3.306 -23.629 1.00 94.56 94 THR A O 1
ATOM 762 N N . GLN A 1 95 ? 9.606 -3.538 -22.981 1.00 93.94 95 GLN A N 1
ATOM 763 C CA . GLN A 1 95 ? 9.087 -4.027 -24.259 1.00 93.94 95 GLN A CA 1
ATOM 764 C C . GLN A 1 95 ? 9.180 -2.966 -25.362 1.00 93.94 95 GLN A C 1
ATOM 766 O O . GLN A 1 95 ? 9.694 -3.254 -26.440 1.00 93.94 95 GLN A O 1
ATOM 771 N N . ASP A 1 96 ? 8.782 -1.728 -25.075 1.00 93.19 96 ASP A N 1
ATOM 772 C CA . ASP A 1 96 ? 8.827 -0.599 -26.009 1.00 93.19 96 ASP A CA 1
ATOM 773 C C . ASP A 1 96 ? 10.272 -0.269 -26.409 1.00 93.19 96 ASP A C 1
ATOM 775 O O . ASP A 1 96 ? 10.577 0.010 -27.573 1.00 93.19 96 ASP A O 1
ATOM 779 N N . THR A 1 97 ? 11.204 -0.356 -25.454 1.00 92.31 97 THR A N 1
ATOM 780 C CA . THR A 1 97 ? 12.634 -0.149 -25.724 1.00 92.31 97 THR A CA 1
ATOM 781 C C . THR A 1 97 ? 13.201 -1.264 -26.607 1.00 92.31 97 THR A C 1
ATOM 783 O O . THR A 1 97 ? 13.990 -0.987 -27.509 1.00 92.31 97 THR A O 1
ATOM 786 N N . ILE A 1 98 ? 12.777 -2.517 -26.411 1.00 90.56 98 ILE A N 1
ATOM 787 C CA . ILE A 1 98 ? 13.176 -3.632 -27.282 1.00 90.56 98 ILE A CA 1
ATOM 788 C C . ILE A 1 98 ? 12.605 -3.448 -28.693 1.00 90.56 98 ILE A C 1
ATOM 790 O O . ILE A 1 98 ? 13.362 -3.457 -29.666 1.00 90.56 98 ILE A O 1
ATOM 794 N N . ALA A 1 99 ? 11.297 -3.216 -28.811 1.00 89.56 99 ALA A N 1
ATOM 795 C CA . ALA A 1 99 ? 10.606 -3.073 -30.091 1.00 89.56 99 ALA A CA 1
ATOM 796 C C . ALA A 1 99 ? 11.135 -1.884 -30.916 1.00 89.56 99 ALA A C 1
ATOM 798 O O . ALA A 1 99 ? 11.371 -1.997 -32.122 1.00 89.56 99 ALA A O 1
ATOM 799 N N . SER A 1 100 ? 11.396 -0.745 -30.266 1.00 88.75 100 SER A N 1
ATOM 800 C CA . SER A 1 100 ? 11.961 0.437 -30.934 1.00 88.75 100 SER A CA 1
ATOM 801 C C . SER A 1 100 ? 13.395 0.229 -31.436 1.00 88.75 100 SER A C 1
ATOM 803 O O . SER A 1 100 ? 13.797 0.851 -32.422 1.00 88.75 100 SER A O 1
ATOM 805 N N . MET A 1 101 ? 14.168 -0.655 -30.800 1.00 84.94 101 MET A N 1
ATOM 806 C CA . MET A 1 101 ? 15.539 -0.974 -31.206 1.00 84.94 101 MET A CA 1
ATOM 807 C C . MET A 1 101 ? 15.616 -2.057 -32.287 1.00 84.94 101 MET A C 1
ATOM 809 O O . MET A 1 101 ? 16.535 -2.005 -33.116 1.00 84.94 101 MET A O 1
ATOM 813 N N . GLN A 1 102 ? 14.657 -2.995 -32.307 1.00 77.25 102 GLN A N 1
ATOM 814 C CA . GLN A 1 102 ? 14.561 -4.070 -33.306 1.00 77.25 102 GLN A CA 1
ATOM 815 C C . GLN A 1 102 ? 14.574 -3.503 -34.726 1.00 77.25 102 GLN A C 1
ATOM 817 O O . GLN A 1 102 ? 15.445 -3.846 -35.515 1.00 77.25 102 GLN A O 1
ATOM 822 N N . THR A 1 103 ? 13.723 -2.513 -34.990 1.00 69.81 103 THR A N 1
ATOM 823 C CA . THR A 1 103 ? 13.561 -1.898 -36.319 1.00 69.81 103 THR A CA 1
ATOM 824 C C . THR A 1 103 ? 14.702 -0.971 -36.754 1.00 69.81 103 THR A C 1
ATOM 826 O O . THR A 1 103 ? 14.733 -0.531 -37.903 1.00 69.81 103 THR A O 1
ATOM 829 N N . ARG A 1 104 ? 15.638 -0.621 -35.860 1.00 70.94 104 ARG A N 1
ATOM 830 C CA . ARG A 1 104 ? 16.660 0.408 -36.131 1.00 70.94 104 ARG A CA 1
ATOM 831 C C . ARG A 1 104 ? 18.075 -0.147 -36.244 1.00 70.94 104 ARG A C 1
ATOM 833 O O . ARG A 1 104 ? 18.790 0.180 -37.189 1.00 70.94 104 ARG A O 1
ATOM 840 N N . ILE A 1 105 ? 18.518 -0.895 -35.234 1.00 71.38 105 ILE A N 1
ATOM 841 C CA . ILE A 1 105 ? 19.953 -1.168 -35.010 1.00 71.38 105 ILE A CA 1
ATOM 842 C C . ILE A 1 105 ? 20.212 -2.639 -34.758 1.00 71.38 105 ILE A C 1
ATOM 844 O O . ILE A 1 105 ? 21.237 -3.156 -35.203 1.00 71.38 105 ILE A O 1
ATOM 848 N N . LEU A 1 106 ? 19.290 -3.319 -34.079 1.00 75.88 106 LEU A N 1
ATOM 849 C CA . LEU A 1 106 ? 19.480 -4.718 -33.715 1.00 75.88 106 LEU A CA 1
ATOM 850 C C . LEU A 1 106 ? 19.528 -5.628 -34.947 1.00 75.88 106 LEU A C 1
ATOM 852 O O . LEU A 1 106 ? 20.329 -6.557 -34.950 1.00 75.88 106 LEU A O 1
ATOM 856 N N . ASP A 1 107 ? 18.796 -5.315 -36.020 1.00 76.81 107 ASP A N 1
ATOM 857 C CA . ASP A 1 107 ? 18.863 -6.073 -37.281 1.00 76.81 107 ASP A CA 1
ATOM 858 C C . ASP A 1 107 ? 20.268 -6.090 -37.900 1.00 76.81 107 ASP A C 1
ATOM 860 O O . ASP A 1 107 ? 20.689 -7.089 -38.485 1.00 76.81 107 ASP A O 1
ATOM 864 N N . ARG A 1 108 ? 21.026 -5.002 -37.717 1.00 77.50 108 ARG A N 1
ATOM 865 C CA . ARG A 1 108 ? 22.401 -4.843 -38.220 1.00 77.50 108 ARG A CA 1
ATOM 866 C C . ARG A 1 108 ? 23.460 -5.302 -37.216 1.00 77.50 108 ARG A C 1
ATOM 868 O O . ARG A 1 108 ? 24.632 -5.400 -37.566 1.00 77.50 108 ARG A O 1
ATOM 875 N N . ALA A 1 109 ? 23.070 -5.553 -35.968 1.00 81.38 109 ALA A N 1
ATOM 876 C CA . ALA A 1 109 ? 23.971 -5.974 -34.908 1.00 81.38 109 ALA A CA 1
ATOM 877 C C . ALA A 1 109 ? 24.223 -7.491 -34.953 1.00 81.38 109 ALA A C 1
ATOM 879 O O . ALA A 1 109 ? 23.383 -8.279 -35.406 1.00 81.38 109 ALA A O 1
ATOM 880 N N . SER A 1 110 ? 25.377 -7.922 -34.438 1.00 85.88 110 SER A N 1
ATOM 881 C CA . SER A 1 110 ? 25.670 -9.348 -34.260 1.00 85.88 110 SER A CA 1
ATOM 882 C C . SER A 1 110 ? 24.659 -9.995 -33.310 1.00 85.88 110 SER A C 1
ATOM 884 O O . SER A 1 110 ? 24.105 -9.328 -32.434 1.00 85.88 110 SER A O 1
ATOM 886 N N . ARG A 1 111 ? 24.433 -11.307 -33.455 1.00 86.00 111 ARG A N 1
ATOM 887 C CA . ARG A 1 111 ? 23.519 -12.060 -32.579 1.00 86.00 111 ARG A CA 1
ATOM 888 C C . ARG A 1 111 ? 23.859 -11.865 -31.099 1.00 86.00 111 ARG A C 1
ATOM 890 O O . ARG A 1 111 ? 22.989 -11.527 -30.313 1.00 86.00 111 ARG A O 1
ATOM 897 N N . HIS A 1 112 ? 25.149 -11.933 -30.773 1.00 87.75 112 HIS A N 1
ATOM 898 C CA . HIS A 1 112 ? 25.654 -11.711 -29.421 1.00 87.75 112 HIS A CA 1
ATOM 899 C C . HIS A 1 112 ? 25.240 -10.351 -28.830 1.00 87.75 112 HIS A C 1
ATOM 901 O O . HIS A 1 112 ? 24.798 -10.290 -27.689 1.00 87.75 112 HIS A O 1
ATOM 907 N N . CYS A 1 113 ? 25.319 -9.268 -29.613 1.00 86.88 113 CYS A N 1
ATOM 908 C CA . CYS A 1 113 ? 24.925 -7.932 -29.159 1.00 86.88 113 CYS A CA 1
ATOM 909 C C . CYS A 1 113 ? 23.409 -7.819 -28.916 1.00 86.88 113 CYS A C 1
ATOM 911 O O . CYS A 1 113 ? 22.983 -7.130 -27.989 1.00 86.88 113 CYS A O 1
ATOM 913 N N . ARG A 1 114 ? 22.590 -8.516 -29.717 1.00 87.94 114 ARG A N 1
ATOM 914 C CA . ARG A 1 114 ? 21.132 -8.570 -29.518 1.00 87.94 114 ARG A CA 1
ATOM 915 C C . ARG A 1 114 ? 20.776 -9.318 -28.240 1.00 87.94 114 ARG A C 1
ATOM 917 O O . ARG A 1 114 ? 20.018 -8.790 -27.433 1.00 87.94 114 ARG A O 1
ATOM 924 N N . ASP A 1 115 ? 21.380 -10.487 -28.041 1.00 89.88 115 ASP A N 1
ATOM 925 C CA . ASP A 1 115 ? 21.140 -11.321 -26.864 1.00 89.88 115 ASP A CA 1
ATOM 926 C C . ASP A 1 115 ? 21.570 -10.588 -25.580 1.00 89.88 115 ASP A C 1
ATOM 928 O O . ASP A 1 115 ? 20.860 -10.603 -24.576 1.00 89.88 115 ASP A O 1
ATOM 932 N N . GLU A 1 116 ? 22.713 -9.891 -25.597 1.00 90.88 116 GLU A N 1
ATOM 933 C CA . GLU A 1 116 ? 23.188 -9.102 -24.452 1.00 90.88 116 GLU A CA 1
ATOM 934 C C . GLU A 1 116 ? 22.247 -7.932 -24.118 1.00 90.88 116 GLU A C 1
ATOM 936 O O . GLU A 1 116 ? 21.962 -7.665 -22.944 1.00 90.88 116 GLU A O 1
ATOM 941 N N . PHE A 1 117 ? 21.725 -7.254 -25.141 1.00 92.38 117 PHE A N 1
ATOM 942 C CA . PHE A 1 117 ? 20.755 -6.179 -24.968 1.00 92.38 117 PHE A CA 1
ATOM 943 C C . PHE A 1 117 ? 19.431 -6.684 -24.394 1.00 92.38 117 PHE A C 1
ATOM 945 O O . PHE A 1 117 ? 18.944 -6.132 -23.408 1.00 92.38 117 PHE A O 1
ATOM 952 N N . GLU A 1 118 ? 18.871 -7.752 -24.959 1.00 92.62 118 GLU A N 1
ATOM 953 C CA . GLU A 1 118 ? 17.621 -8.343 -24.481 1.00 92.62 118 GLU A CA 1
ATOM 954 C C . GLU A 1 118 ? 17.761 -8.844 -23.036 1.00 92.62 118 GLU A C 1
ATOM 956 O O . GLU A 1 118 ? 16.934 -8.523 -22.177 1.00 92.62 118 GLU A O 1
ATOM 961 N N . ASN A 1 119 ? 18.872 -9.516 -22.717 1.00 94.12 119 ASN A N 1
ATOM 962 C CA . ASN A 1 119 ? 19.202 -9.913 -21.349 1.00 94.12 119 ASN A CA 1
ATOM 963 C C . ASN A 1 119 ? 19.312 -8.710 -20.404 1.00 94.12 119 ASN A C 1
ATOM 965 O O . ASN A 1 119 ? 18.825 -8.762 -19.271 1.00 94.12 119 ASN A O 1
ATOM 969 N N . SER A 1 120 ? 19.917 -7.610 -20.858 1.00 94.81 120 SER A N 1
ATOM 970 C CA . SER A 1 120 ? 20.024 -6.377 -20.074 1.00 94.81 120 SER A CA 1
ATOM 971 C C . SER A 1 120 ? 18.653 -5.763 -19.795 1.00 94.81 120 SER A C 1
ATOM 973 O O . SER A 1 120 ? 18.376 -5.398 -18.650 1.00 94.81 120 SER A O 1
ATOM 975 N N . MET A 1 121 ? 17.772 -5.706 -20.795 1.00 95.56 121 MET A N 1
ATOM 976 C CA . MET A 1 121 ? 16.410 -5.185 -20.648 1.00 95.56 121 MET A CA 1
ATOM 977 C C . MET A 1 121 ? 15.566 -6.050 -19.704 1.00 95.56 121 MET A C 1
ATOM 979 O O . MET A 1 121 ? 14.955 -5.522 -18.770 1.00 95.56 121 MET A O 1
ATOM 983 N N . ASN A 1 122 ? 15.617 -7.375 -19.863 1.00 95.81 122 ASN A N 1
ATOM 984 C CA . ASN A 1 122 ? 14.940 -8.321 -18.975 1.00 95.81 122 ASN A CA 1
ATOM 985 C C . ASN A 1 122 ? 15.440 -8.198 -17.529 1.00 95.81 122 ASN A C 1
ATOM 987 O O . ASN A 1 122 ? 14.644 -8.160 -16.588 1.00 95.81 122 ASN A O 1
ATOM 991 N N . LYS A 1 123 ? 16.757 -8.053 -17.337 1.00 96.44 123 LYS A N 1
ATOM 992 C CA . LYS A 1 123 ? 17.360 -7.842 -16.016 1.00 96.44 123 LYS A CA 1
ATOM 993 C C . LYS A 1 123 ? 16.919 -6.522 -15.384 1.00 96.44 123 LYS A C 1
ATOM 995 O O . LYS A 1 123 ? 16.618 -6.499 -14.194 1.00 96.44 123 LYS A O 1
ATOM 1000 N N . ILE A 1 124 ? 16.846 -5.433 -16.153 1.00 96.75 124 ILE A N 1
ATOM 1001 C CA . ILE A 1 124 ? 16.353 -4.135 -15.661 1.00 96.75 124 ILE A CA 1
ATOM 1002 C C . ILE A 1 124 ? 14.912 -4.269 -15.159 1.00 96.75 124 ILE A C 1
ATOM 1004 O O . ILE A 1 124 ? 14.621 -3.828 -14.043 1.00 96.75 124 ILE A O 1
ATOM 1008 N N . GLY A 1 125 ? 14.038 -4.905 -15.945 1.00 96.25 125 GLY A N 1
ATOM 1009 C CA . GLY A 1 125 ? 12.646 -5.144 -15.564 1.00 96.25 125 GLY A CA 1
ATOM 1010 C C . GLY A 1 125 ? 12.527 -6.005 -14.307 1.00 96.25 125 GLY A C 1
ATOM 1011 O O . GLY A 1 125 ? 11.845 -5.625 -13.352 1.00 96.25 125 GLY A O 1
ATOM 1012 N N . TYR A 1 126 ? 13.251 -7.126 -14.261 1.00 96.88 126 TYR A N 1
ATOM 1013 C CA . TYR A 1 126 ? 13.268 -8.027 -13.109 1.00 96.88 126 TYR A CA 1
ATOM 1014 C C . TYR A 1 126 ? 13.770 -7.340 -11.829 1.00 96.88 126 TYR A C 1
ATOM 1016 O O . TYR A 1 126 ? 13.100 -7.401 -10.796 1.00 96.88 126 TYR A O 1
ATOM 1024 N N . ASP A 1 127 ? 14.908 -6.639 -11.888 1.00 96.94 127 ASP A N 1
ATOM 1025 C CA . ASP A 1 127 ? 15.499 -5.935 -10.742 1.00 96.94 127 ASP A CA 1
ATOM 1026 C C . ASP A 1 127 ? 14.544 -4.868 -10.183 1.00 96.94 127 ASP A C 1
ATOM 1028 O O . ASP A 1 127 ? 14.369 -4.748 -8.964 1.00 96.94 127 ASP A O 1
ATOM 1032 N N . ALA A 1 128 ? 13.923 -4.084 -11.072 1.00 96.94 128 ALA A N 1
ATOM 1033 C CA . ALA A 1 128 ? 12.986 -3.030 -10.704 1.00 96.94 128 ALA A CA 1
ATOM 1034 C C . ALA A 1 128 ? 11.732 -3.613 -10.038 1.00 96.94 128 ALA A C 1
ATOM 1036 O O . ALA A 1 128 ? 11.360 -3.169 -8.948 1.00 96.94 128 ALA A O 1
ATOM 1037 N N . ASN A 1 129 ? 11.135 -4.648 -10.638 1.00 96.50 129 ASN A N 1
ATOM 1038 C CA . ASN A 1 129 ? 9.955 -5.321 -10.097 1.00 96.50 129 ASN A CA 1
ATOM 1039 C C . ASN A 1 129 ? 10.246 -5.974 -8.745 1.00 96.50 129 ASN A C 1
ATOM 1041 O O . ASN A 1 129 ? 9.510 -5.755 -7.784 1.00 96.50 129 ASN A O 1
ATOM 1045 N N . ARG A 1 130 ? 11.358 -6.707 -8.628 1.00 97.06 130 ARG A N 1
ATOM 1046 C CA . ARG A 1 130 ? 11.757 -7.362 -7.377 1.00 97.06 130 ARG A CA 1
ATOM 1047 C C . ARG A 1 130 ? 11.962 -6.352 -6.252 1.00 97.06 130 ARG A C 1
ATOM 1049 O O . ARG A 1 130 ? 11.489 -6.569 -5.137 1.00 97.06 130 ARG A O 1
ATOM 1056 N N . THR A 1 131 ? 12.634 -5.239 -6.543 1.00 96.69 131 THR A N 1
ATOM 1057 C CA . THR A 1 131 ? 12.885 -4.189 -5.548 1.00 96.69 131 THR A CA 1
ATOM 1058 C C . THR A 1 131 ? 11.585 -3.495 -5.133 1.00 96.69 131 THR A C 1
ATOM 1060 O O . THR A 1 131 ? 11.358 -3.271 -3.944 1.00 96.69 131 THR A O 1
ATOM 1063 N N . ALA A 1 132 ? 10.699 -3.190 -6.086 1.00 96.62 132 ALA A N 1
ATOM 1064 C CA . ALA A 1 132 ? 9.402 -2.586 -5.797 1.00 96.62 132 ALA A CA 1
ATOM 1065 C C . ALA A 1 132 ? 8.519 -3.501 -4.934 1.00 96.62 132 ALA A C 1
ATOM 1067 O O . ALA A 1 132 ? 7.984 -3.053 -3.919 1.00 96.62 132 ALA A O 1
ATOM 1068 N N . SER A 1 133 ? 8.427 -4.790 -5.274 1.00 95.69 133 SER A N 1
ATOM 1069 C CA . SER A 1 133 ? 7.666 -5.775 -4.497 1.00 95.69 133 SER A CA 1
ATOM 1070 C C . SER A 1 133 ? 8.223 -5.964 -3.085 1.00 95.69 133 SER A C 1
ATOM 1072 O O . SER A 1 133 ? 7.448 -6.046 -2.132 1.00 95.69 133 SER A O 1
ATOM 1074 N N . PHE A 1 134 ? 9.550 -5.980 -2.921 1.00 95.75 134 PHE A N 1
ATOM 1075 C CA . PHE A 1 134 ? 10.177 -6.051 -1.600 1.00 95.75 134 PHE A CA 1
ATOM 1076 C C . PHE A 1 134 ? 9.807 -4.842 -0.726 1.00 95.75 134 PHE A C 1
ATOM 1078 O O . PHE A 1 134 ? 9.376 -5.008 0.417 1.00 95.75 134 PHE A O 1
ATOM 1085 N N . ASN A 1 135 ? 9.902 -3.631 -1.281 1.00 93.38 135 ASN A N 1
ATOM 1086 C CA . ASN A 1 135 ? 9.540 -2.404 -0.570 1.00 93.38 135 ASN A CA 1
ATOM 1087 C C . ASN A 1 135 ? 8.050 -2.378 -0.202 1.00 93.38 135 ASN A C 1
ATOM 1089 O O . ASN A 1 135 ? 7.698 -2.053 0.932 1.00 93.38 135 ASN A O 1
ATOM 1093 N N . ALA A 1 136 ? 7.174 -2.771 -1.131 1.00 93.75 136 ALA A N 1
ATOM 1094 C CA . ALA A 1 136 ? 5.738 -2.852 -0.886 1.00 93.75 136 ALA A CA 1
ATOM 1095 C C . ALA A 1 136 ? 5.406 -3.842 0.243 1.00 93.75 136 ALA A C 1
ATOM 1097 O O . ALA A 1 136 ? 4.614 -3.523 1.130 1.00 93.75 136 ALA A O 1
ATOM 1098 N N . LEU A 1 137 ? 6.060 -5.009 0.266 1.00 94.06 137 LEU A N 1
ATOM 1099 C CA . LEU A 1 137 ? 5.900 -5.990 1.339 1.00 94.06 137 LEU A CA 1
ATOM 1100 C C . LEU A 1 137 ? 6.355 -5.432 2.693 1.00 94.06 137 LEU A C 1
ATOM 1102 O O . LEU A 1 137 ? 5.695 -5.661 3.707 1.00 94.06 137 LEU A O 1
ATOM 1106 N N . HIS A 1 138 ? 7.468 -4.698 2.723 1.00 94.31 138 HIS A N 1
ATOM 1107 C CA . HIS A 1 138 ? 7.969 -4.082 3.948 1.00 94.31 138 HIS A CA 1
ATOM 1108 C C . HIS A 1 138 ? 6.991 -3.031 4.493 1.00 94.31 138 HIS A C 1
ATOM 1110 O O . HIS A 1 138 ? 6.630 -3.074 5.670 1.00 94.31 138 HIS A O 1
ATOM 1116 N N . HIS A 1 139 ? 6.492 -2.139 3.632 1.00 92.94 139 HIS A N 1
ATOM 1117 C CA . HIS A 1 139 ? 5.483 -1.150 4.014 1.00 92.94 139 HIS A CA 1
ATOM 1118 C C . HIS A 1 139 ? 4.188 -1.816 4.503 1.00 92.94 139 HIS A C 1
ATOM 1120 O O . HIS A 1 139 ? 3.647 -1.433 5.541 1.00 92.94 139 HIS A O 1
ATOM 1126 N N . HIS A 1 140 ? 3.738 -2.873 3.820 1.00 93.25 140 HIS A N 1
ATOM 1127 C CA . HIS A 1 140 ? 2.572 -3.647 4.235 1.00 93.25 140 HIS A CA 1
ATOM 1128 C C . HIS A 1 140 ? 2.740 -4.249 5.634 1.00 93.25 140 HIS A C 1
ATOM 1130 O O . HIS A 1 140 ? 1.850 -4.108 6.471 1.00 93.25 140 HIS A O 1
ATOM 1136 N N . LYS A 1 141 ? 3.883 -4.890 5.911 1.00 94.06 141 LYS A N 1
ATOM 1137 C CA . LYS A 1 141 ? 4.183 -5.468 7.231 1.00 94.06 141 LYS A CA 1
ATOM 1138 C C . LYS A 1 141 ? 4.231 -4.402 8.322 1.00 94.06 141 LYS A C 1
ATOM 1140 O O . LYS A 1 141 ? 3.678 -4.614 9.398 1.00 94.06 141 LYS A O 1
ATOM 1145 N N . TYR A 1 142 ? 4.844 -3.256 8.032 1.00 93.81 142 TYR A N 1
ATOM 1146 C CA . TYR A 1 142 ? 4.891 -2.129 8.957 1.00 93.81 142 TYR A CA 1
ATOM 1147 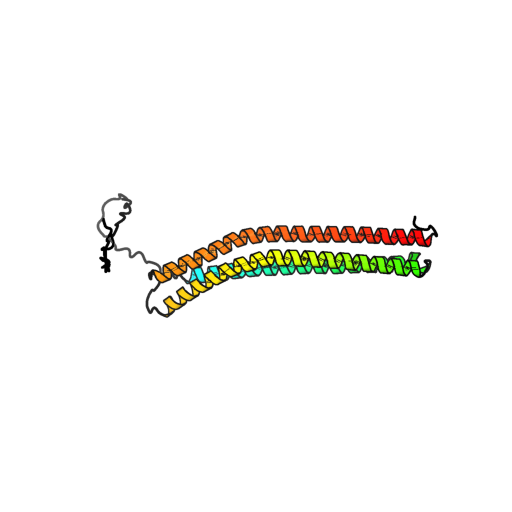C C . TYR A 1 142 ? 3.478 -1.655 9.332 1.00 93.81 142 TYR A C 1
ATOM 1149 O O . TYR A 1 142 ? 3.141 -1.576 10.513 1.00 93.81 142 TYR A O 1
ATOM 1157 N N . PHE A 1 143 ? 2.609 -1.428 8.341 1.00 94.38 143 PHE A N 1
ATOM 1158 C CA . PHE A 1 143 ? 1.245 -0.963 8.604 1.00 94.38 143 PHE A CA 1
ATOM 1159 C C . PHE A 1 143 ? 0.339 -2.044 9.217 1.00 94.38 143 PHE A C 1
ATOM 1161 O O . PHE A 1 143 ? -0.537 -1.751 10.033 1.00 94.38 143 PHE A O 1
ATOM 1168 N N . LEU A 1 144 ? 0.579 -3.317 8.892 1.00 94.25 144 LEU A N 1
ATOM 1169 C CA . LEU A 1 144 ? -0.080 -4.451 9.541 1.00 94.25 144 LEU A CA 1
ATOM 1170 C C . LEU A 1 144 ? 0.190 -4.480 11.053 1.00 94.25 144 LEU A C 1
ATOM 1172 O O . LEU A 1 144 ? -0.713 -4.829 11.813 1.00 94.25 144 LEU A O 1
ATOM 1176 N N . GLY A 1 145 ? 1.375 -4.052 11.499 1.00 94.62 145 GLY A N 1
ATOM 1177 C CA . GLY A 1 145 ? 1.688 -3.897 12.922 1.00 94.62 145 GLY A CA 1
ATOM 1178 C C . GLY A 1 145 ? 0.681 -3.003 13.654 1.00 94.62 145 GLY A C 1
ATOM 1179 O O . GLY A 1 145 ? 0.133 -3.410 14.679 1.00 94.62 145 GLY A O 1
ATOM 1180 N N . TYR A 1 146 ? 0.344 -1.842 13.081 1.00 94.69 146 TYR A N 1
ATOM 1181 C CA . TYR A 1 146 ? -0.677 -0.945 13.638 1.00 94.69 146 TYR A CA 1
ATOM 1182 C C . TYR A 1 146 ? -2.042 -1.627 13.728 1.00 94.69 146 TYR A C 1
ATOM 1184 O O . TYR A 1 146 ? -2.670 -1.618 14.785 1.00 94.69 146 TYR A O 1
ATOM 1192 N N . LYS A 1 147 ? -2.481 -2.296 12.654 1.00 94.44 147 LYS A N 1
ATOM 1193 C CA . LYS A 1 147 ? -3.755 -3.035 12.647 1.00 94.44 147 LYS A CA 1
ATOM 1194 C C . LYS A 1 147 ? -3.817 -4.077 13.767 1.00 94.44 147 LYS A C 1
ATOM 1196 O O . LYS A 1 147 ? -4.852 -4.210 14.417 1.00 94.44 147 LYS A O 1
ATOM 1201 N N . ILE A 1 148 ? -2.735 -4.823 13.991 1.00 95.69 148 ILE A N 1
ATOM 1202 C CA . ILE A 1 148 ? -2.672 -5.839 15.050 1.00 95.69 148 ILE A CA 1
ATOM 1203 C C . ILE A 1 148 ? -2.849 -5.189 16.425 1.00 95.69 148 ILE A C 1
ATOM 1205 O O . ILE A 1 148 ? -3.668 -5.661 17.213 1.00 95.69 148 ILE A O 1
ATOM 1209 N N . VAL A 1 149 ? -2.142 -4.089 16.700 1.00 95.56 149 VAL A N 1
ATOM 1210 C CA . VAL A 1 149 ? -2.251 -3.367 17.979 1.00 95.56 149 VAL A CA 1
ATOM 1211 C C . VAL A 1 149 ? -3.671 -2.841 18.202 1.00 95.56 149 VAL A C 1
ATOM 1213 O O . VAL A 1 149 ? -4.253 -3.089 19.261 1.00 95.56 149 VAL A O 1
ATOM 1216 N N . LEU A 1 150 ? -4.276 -2.204 17.194 1.00 96.06 150 LEU A N 1
ATOM 1217 C CA . LEU A 1 150 ? -5.660 -1.722 17.276 1.00 96.06 150 LEU A CA 1
ATOM 1218 C C . LEU A 1 150 ? -6.633 -2.884 17.543 1.00 96.06 150 LEU A C 1
ATOM 1220 O O . LEU A 1 150 ? -7.495 -2.789 18.416 1.00 96.06 150 LEU A O 1
ATOM 1224 N N . ASN A 1 151 ? -6.448 -4.024 16.869 1.00 95.94 151 ASN A N 1
ATOM 1225 C CA . ASN A 1 151 ? -7.270 -5.217 17.075 1.00 95.94 151 ASN A CA 1
ATOM 1226 C C . ASN A 1 151 ? -7.140 -5.806 18.485 1.00 95.94 151 ASN A C 1
ATOM 1228 O O . ASN A 1 151 ? -8.132 -6.289 19.025 1.00 95.94 151 ASN A O 1
ATOM 1232 N N . ILE A 1 152 ? -5.961 -5.756 19.113 1.00 97.19 152 ILE A N 1
ATOM 1233 C CA . ILE A 1 152 ? -5.795 -6.198 20.507 1.00 97.19 152 ILE A CA 1
ATOM 1234 C C . ILE A 1 152 ? -6.705 -5.382 21.433 1.00 97.19 152 ILE A C 1
ATOM 1236 O O . ILE A 1 152 ? -7.382 -5.950 22.293 1.00 97.19 152 ILE A O 1
ATOM 1240 N N . HIS A 1 153 ? -6.749 -4.061 21.257 1.00 96.94 153 HIS A N 1
ATOM 1241 C CA . HIS A 1 153 ? -7.592 -3.182 22.066 1.00 96.94 153 HIS A CA 1
ATOM 1242 C C . HIS A 1 153 ? -9.082 -3.334 21.739 1.00 96.94 153 HIS A C 1
ATOM 1244 O O . HIS A 1 153 ? -9.895 -3.427 22.660 1.00 96.94 153 HIS A O 1
ATOM 1250 N N . LEU A 1 154 ? -9.440 -3.478 20.460 1.00 96.88 154 LEU A N 1
ATOM 1251 C CA . LEU A 1 154 ? -10.811 -3.782 20.040 1.00 96.88 154 LEU A CA 1
ATOM 1252 C C . LEU A 1 154 ? -11.307 -5.116 20.620 1.00 96.88 154 LEU A C 1
ATOM 1254 O O . LEU A 1 154 ? -12.413 -5.177 21.146 1.00 96.88 154 LEU A O 1
ATOM 1258 N N . ASN A 1 155 ? -10.486 -6.168 20.612 1.00 97.25 155 ASN A N 1
ATOM 1259 C CA . ASN A 1 155 ? -10.849 -7.467 21.190 1.00 97.25 155 ASN A CA 1
ATOM 1260 C C . ASN A 1 155 ? -11.036 -7.387 22.714 1.00 97.25 155 ASN A C 1
ATOM 1262 O O . ASN A 1 155 ? -11.933 -8.024 23.271 1.00 97.25 155 ASN A O 1
ATOM 1266 N N . LYS A 1 156 ? -10.217 -6.581 23.406 1.00 96.44 156 LYS A N 1
ATOM 1267 C CA . LYS A 1 156 ? -10.409 -6.301 24.839 1.00 96.44 156 LYS A CA 1
ATOM 1268 C C . LYS A 1 156 ? -11.720 -5.552 25.087 1.00 96.44 156 LYS A C 1
ATOM 1270 O O . LYS A 1 156 ? -12.448 -5.921 26.008 1.00 96.44 156 LYS A O 1
ATOM 1275 N N . ALA A 1 157 ? -12.038 -4.546 24.269 1.00 94.88 157 ALA A N 1
ATOM 1276 C CA . ALA A 1 157 ? -13.306 -3.824 24.346 1.00 94.88 157 ALA A CA 1
ATOM 1277 C C . ALA A 1 157 ? -14.503 -4.770 24.140 1.00 94.88 157 ALA A C 1
ATOM 1279 O O . ALA A 1 157 ? -15.402 -4.785 24.978 1.00 94.88 157 ALA A O 1
ATOM 1280 N N . ASP A 1 158 ? -14.465 -5.625 23.111 1.00 95.56 158 ASP A N 1
ATOM 1281 C CA . ASP A 1 158 ? -15.502 -6.630 22.822 1.00 95.56 158 ASP A CA 1
ATOM 1282 C C . ASP A 1 158 ? -15.724 -7.575 24.013 1.00 95.56 158 ASP A C 1
ATOM 1284 O O . ASP A 1 158 ? -16.853 -7.819 24.431 1.00 95.56 158 ASP A O 1
ATOM 1288 N N . CYS A 1 159 ? -14.644 -8.051 24.643 1.00 95.75 159 CYS A N 1
ATOM 1289 C CA . CYS A 1 159 ? -14.731 -8.895 25.836 1.00 95.75 159 CYS A CA 1
ATOM 1290 C C . CYS A 1 159 ? -15.453 -8.196 27.001 1.00 95.75 159 CYS A C 1
ATOM 1292 O O . CYS A 1 159 ? -16.254 -8.820 27.702 1.00 95.75 159 CYS A O 1
ATOM 1294 N N . HIS A 1 160 ? -15.193 -6.905 27.220 1.00 93.69 160 HIS A N 1
ATOM 1295 C CA . HIS A 1 160 ? -15.890 -6.127 28.244 1.00 93.69 160 HIS A CA 1
ATOM 1296 C C . HIS A 1 160 ? -17.359 -5.880 27.883 1.00 93.69 160 HIS A C 1
ATOM 1298 O O . HIS A 1 160 ? -18.216 -6.040 28.749 1.00 93.69 160 HIS A O 1
ATOM 1304 N N . ILE A 1 161 ? -17.657 -5.574 26.618 1.00 91.19 161 ILE A N 1
ATOM 1305 C CA . ILE A 1 161 ? -19.026 -5.380 26.117 1.00 91.19 161 ILE A CA 1
ATOM 1306 C C . ILE A 1 161 ? -19.851 -6.657 26.296 1.00 91.19 161 ILE A C 1
ATOM 1308 O O . ILE A 1 161 ? -20.910 -6.609 26.914 1.00 91.19 161 ILE A O 1
ATOM 1312 N N . ARG A 1 162 ? -19.325 -7.820 25.897 1.00 91.56 162 ARG A N 1
ATOM 1313 C CA . ARG A 1 162 ? -19.998 -9.116 26.096 1.00 91.56 162 ARG A CA 1
ATOM 1314 C C . ARG A 1 162 ? -20.276 -9.423 27.566 1.00 91.56 162 ARG A C 1
ATOM 1316 O O . ARG A 1 162 ? -21.262 -10.079 27.888 1.00 91.56 162 ARG A O 1
ATOM 1323 N N . LYS A 1 163 ? -19.404 -8.989 28.484 1.00 91.12 163 LYS A N 1
ATOM 1324 C CA . LYS A 1 163 ? -19.655 -9.121 29.931 1.00 91.12 163 LYS A CA 1
ATOM 1325 C C . LYS A 1 163 ? -20.801 -8.218 30.384 1.00 91.12 163 LYS A C 1
ATOM 1327 O O . LYS A 1 163 ? -21.602 -8.664 31.197 1.00 91.12 163 LYS A O 1
ATOM 1332 N N . CYS A 1 164 ? -20.905 -7.000 29.850 1.00 87.31 164 CYS A N 1
ATOM 1333 C CA . CYS A 1 164 ? -22.059 -6.131 30.088 1.00 87.31 164 CYS A CA 1
ATOM 1334 C C . CYS A 1 164 ? -23.353 -6.764 29.559 1.00 87.31 164 CYS A C 1
ATOM 1336 O O . CYS A 1 164 ? -24.320 -6.847 30.308 1.00 87.31 164 CYS A O 1
ATOM 1338 N N . GLU A 1 165 ? -23.355 -7.268 28.321 1.00 87.06 165 GLU A N 1
ATOM 1339 C CA . GLU A 1 165 ? -24.521 -7.929 27.710 1.00 87.06 165 GLU A CA 1
ATOM 1340 C C . GLU A 1 165 ? -24.986 -9.137 28.527 1.00 87.06 165 GLU A C 1
ATOM 1342 O O . GLU A 1 165 ? -26.173 -9.278 28.796 1.00 87.06 165 GLU A O 1
ATOM 1347 N N . LYS A 1 166 ? -24.056 -9.981 28.999 1.00 87.31 166 LYS A N 1
ATOM 1348 C CA . LYS A 1 166 ? -24.390 -11.113 29.880 1.00 87.31 166 LYS A CA 1
ATOM 1349 C C . LYS A 1 166 ? -25.093 -10.668 31.160 1.00 87.31 166 LYS A C 1
ATOM 1351 O O . LYS A 1 166 ? -26.072 -11.294 31.547 1.00 87.31 166 LYS A O 1
ATOM 1356 N N . ILE A 1 167 ? -24.596 -9.607 31.803 1.00 84.00 167 ILE A N 1
ATOM 1357 C CA . ILE A 1 167 ? -25.201 -9.072 33.029 1.00 84.00 167 ILE A CA 1
ATOM 1358 C C . ILE A 1 167 ? -26.605 -8.550 32.729 1.00 84.00 167 ILE A C 1
ATOM 1360 O O . ILE A 1 167 ? -27.534 -8.923 33.437 1.00 84.00 167 ILE A O 1
ATOM 1364 N N . ILE A 1 168 ? -26.767 -7.758 31.666 1.00 81.12 168 ILE A N 1
ATOM 1365 C CA . ILE A 1 168 ? -28.065 -7.207 31.251 1.00 81.12 168 ILE A CA 1
ATOM 1366 C C . ILE A 1 168 ? -29.067 -8.327 30.978 1.00 81.12 168 ILE A C 1
ATOM 1368 O O . ILE A 1 168 ? -30.150 -8.322 31.544 1.00 81.12 168 ILE A O 1
ATOM 1372 N N . ASN A 1 169 ? -28.680 -9.333 30.194 1.00 79.88 169 ASN A N 1
ATOM 1373 C CA . ASN A 1 169 ? -29.563 -10.448 29.847 1.00 79.88 169 ASN A CA 1
ATOM 1374 C C . ASN A 1 169 ? -29.953 -11.304 31.063 1.00 79.88 169 ASN A C 1
ATOM 1376 O O . ASN A 1 169 ? -30.985 -11.965 31.041 1.00 79.88 169 ASN A O 1
ATOM 1380 N N . SER A 1 170 ? -29.125 -11.319 32.112 1.00 77.06 170 SER A N 1
ATOM 1381 C CA . SER A 1 170 ? -29.395 -12.054 33.355 1.00 77.06 170 SER A CA 1
ATOM 1382 C C . SER A 1 170 ? -30.208 -11.266 34.385 1.00 77.06 170 SER A C 1
ATOM 1384 O O . SER A 1 170 ? -30.613 -11.824 35.401 1.00 77.06 170 SER A O 1
ATOM 1386 N N . CYS A 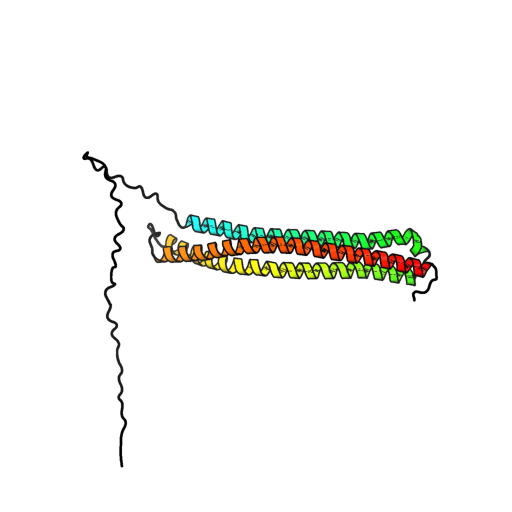1 171 ? -30.418 -9.972 34.161 1.00 68.06 171 CYS A N 1
ATOM 1387 C CA . CYS A 1 171 ? -31.012 -9.078 35.137 1.00 68.06 171 CYS A CA 1
ATOM 1388 C C . CYS A 1 171 ? -32.389 -8.617 34.636 1.00 68.06 171 CYS A C 1
ATOM 1390 O O . CYS A 1 171 ? -32.521 -7.947 33.621 1.00 68.06 171 CYS A O 1
ATOM 1392 N N . GLY A 1 172 ? -33.443 -9.024 35.349 1.00 59.91 172 GLY A N 1
ATOM 1393 C CA . GLY A 1 172 ? -34.842 -8.762 34.986 1.00 59.91 172 GLY A CA 1
ATOM 1394 C C . GLY A 1 172 ? -35.363 -7.355 35.327 1.00 59.91 172 GLY A C 1
ATOM 1395 O O . GLY A 1 172 ? -36.570 -7.185 35.438 1.00 59.91 172 GLY A O 1
ATOM 1396 N N . VAL A 1 173 ? -34.482 -6.373 35.560 1.00 61.06 173 VAL A N 1
ATOM 1397 C CA . VAL A 1 173 ? -34.786 -4.980 35.975 1.00 61.06 173 VAL A CA 1
ATOM 1398 C C . VAL A 1 173 ? -33.697 -4.022 35.457 1.00 61.06 173 VAL A C 1
ATOM 1400 O O . VAL A 1 173 ? -32.760 -4.472 34.819 1.00 61.06 173 VAL A O 1
ATOM 1403 N N . ASN A 1 174 ? -33.770 -2.706 35.705 1.00 59.62 174 ASN A N 1
ATOM 1404 C CA . ASN A 1 174 ? -32.748 -1.739 35.260 1.00 59.62 174 ASN A CA 1
ATOM 1405 C C . ASN A 1 174 ? -31.359 -1.998 35.891 1.00 59.62 174 ASN A C 1
ATOM 1407 O O . ASN A 1 174 ? -31.024 -1.493 36.961 1.00 59.62 174 ASN A O 1
ATOM 1411 N N . CYS A 1 175 ? -30.523 -2.769 35.190 1.00 66.50 175 CYS A N 1
ATOM 1412 C CA . CYS A 1 175 ? -29.194 -3.239 35.614 1.00 66.50 175 CYS A CA 1
ATOM 1413 C C . CYS A 1 175 ? -28.100 -2.161 35.591 1.00 66.50 175 CYS A C 1
ATOM 1415 O O . CYS A 1 175 ? -26.939 -2.434 35.906 1.00 66.50 175 CYS A O 1
ATOM 1417 N N . GLU A 1 176 ? -28.424 -0.952 35.140 1.00 65.00 176 GLU A N 1
ATOM 1418 C CA . GLU A 1 176 ? -27.439 0.069 34.775 1.00 65.00 176 GLU A CA 1
ATOM 1419 C C . GLU A 1 176 ? -26.685 0.649 35.980 1.00 65.00 176 GLU A C 1
ATOM 1421 O O . GLU A 1 176 ? -25.563 1.135 35.833 1.00 65.00 176 GLU A O 1
ATOM 1426 N N . THR A 1 177 ? -27.256 0.533 37.181 1.00 70.31 177 THR A N 1
ATOM 1427 C CA . THR A 1 177 ? -26.630 0.958 38.441 1.00 70.31 177 THR A CA 1
ATOM 1428 C C . THR A 1 177 ? -25.744 -0.120 39.068 1.00 70.31 177 THR A C 1
ATOM 1430 O O . THR A 1 177 ? -25.041 0.164 40.040 1.00 70.31 177 THR A O 1
ATOM 1433 N N . ILE A 1 178 ? -25.711 -1.342 38.513 1.00 81.38 178 ILE A N 1
ATOM 1434 C CA . ILE A 1 178 ? -24.890 -2.434 39.046 1.00 81.38 178 ILE A CA 1
ATOM 1435 C C . ILE A 1 178 ? -23.404 -2.038 38.949 1.00 81.38 178 ILE A C 1
ATOM 1437 O O . ILE A 1 178 ? -22.889 -1.841 37.840 1.00 81.38 178 ILE A O 1
ATOM 1441 N N . PRO A 1 179 ? -22.654 -1.994 40.071 1.00 84.50 179 PRO A N 1
ATOM 1442 C CA . PRO A 1 179 ? -21.254 -1.560 40.072 1.00 84.50 179 PRO A CA 1
ATOM 1443 C C . PRO A 1 179 ? -20.362 -2.346 39.103 1.00 84.50 179 PRO A C 1
ATOM 1445 O O . PRO A 1 179 ? -19.448 -1.794 38.485 1.00 84.50 179 PRO A O 1
ATOM 1448 N N . GLN A 1 180 ? -20.640 -3.641 38.931 1.00 86.25 180 GLN A N 1
ATOM 1449 C CA . GLN A 1 180 ? -19.916 -4.504 38.002 1.00 86.25 180 GLN A CA 1
ATOM 1450 C C . GLN A 1 180 ? -20.142 -4.113 36.531 1.00 86.25 180 GLN A C 1
ATOM 1452 O O . GLN A 1 180 ? -19.180 -4.085 35.760 1.00 86.25 180 GLN A O 1
ATOM 1457 N N . LEU A 1 181 ? -21.376 -3.761 36.152 1.00 85.12 181 LEU A N 1
ATOM 1458 C CA . LEU A 1 181 ? -21.708 -3.290 34.805 1.00 85.12 181 LEU A CA 1
ATOM 1459 C C . LEU A 1 181 ? -21.021 -1.951 34.522 1.00 85.12 181 LEU A C 1
ATOM 1461 O O . LEU A 1 181 ? -20.351 -1.804 33.499 1.00 85.12 181 LEU A O 1
ATOM 1465 N N . ILE A 1 182 ? -21.083 -1.011 35.473 1.00 84.81 182 ILE A N 1
ATOM 1466 C CA . ILE A 1 182 ? -20.389 0.283 35.383 1.00 84.81 182 ILE A CA 1
ATOM 1467 C C . ILE A 1 182 ? -18.882 0.076 35.187 1.00 84.81 182 ILE A C 1
ATOM 1469 O O . ILE A 1 182 ? -18.265 0.723 34.336 1.00 84.81 182 ILE A O 1
ATOM 1473 N N . ARG A 1 183 ? -18.275 -0.851 35.938 1.00 89.38 183 ARG A N 1
ATOM 1474 C CA . ARG A 1 183 ? -16.848 -1.174 35.817 1.00 89.38 183 ARG A CA 1
ATOM 1475 C C . ARG A 1 183 ? -16.496 -1.687 34.422 1.00 89.38 183 ARG A C 1
ATOM 1477 O O . ARG A 1 183 ? -15.550 -1.177 33.823 1.00 89.38 183 ARG A O 1
ATOM 1484 N N . TYR A 1 184 ? -17.217 -2.678 33.895 1.00 91.06 184 TYR A N 1
ATOM 1485 C CA . TYR A 1 184 ? -16.927 -3.206 32.558 1.00 91.06 184 TYR A CA 1
ATOM 1486 C C . TYR A 1 184 ? -17.173 -2.171 31.462 1.00 91.06 184 TYR A C 1
ATOM 1488 O O . TYR A 1 184 ? -16.362 -2.074 30.543 1.00 91.06 184 TYR A O 1
ATOM 1496 N N . ARG A 1 185 ? -18.200 -1.328 31.604 1.00 88.00 185 ARG A N 1
ATOM 1497 C CA . ARG A 1 185 ? -18.454 -0.212 30.688 1.00 88.00 185 ARG A CA 1
ATOM 1498 C C . ARG A 1 185 ? -17.286 0.775 30.651 1.00 88.00 185 ARG A C 1
ATOM 1500 O O . ARG A 1 185 ? -16.813 1.116 29.571 1.00 88.00 185 ARG A O 1
ATOM 1507 N N . ARG A 1 186 ? -16.770 1.187 31.815 1.00 90.31 186 ARG A N 1
ATOM 1508 C CA . ARG A 1 186 ? -15.590 2.069 31.907 1.00 90.31 186 ARG A CA 1
ATOM 1509 C C . ARG A 1 186 ? -14.355 1.438 31.266 1.00 90.31 186 ARG A C 1
ATOM 1511 O O . ARG A 1 186 ? -13.633 2.119 30.547 1.00 90.31 186 ARG A O 1
ATOM 1518 N N . LEU A 1 187 ? -14.130 0.143 31.490 1.00 92.88 187 LEU A N 1
ATOM 1519 C CA . LEU A 1 187 ? -13.014 -0.579 30.874 1.00 92.88 187 LEU A CA 1
ATOM 1520 C C . LEU A 1 187 ? -13.155 -0.662 29.350 1.00 92.88 187 LEU A C 1
ATOM 1522 O O . LEU A 1 187 ? -12.169 -0.449 28.650 1.00 92.88 187 LEU A O 1
ATOM 1526 N N . ALA A 1 188 ? -14.357 -0.925 28.830 1.00 92.88 188 ALA A N 1
ATOM 1527 C CA . ALA A 1 188 ? -14.620 -0.921 27.392 1.00 92.88 188 ALA A CA 1
ATOM 1528 C C . ALA A 1 188 ? -14.331 0.456 26.775 1.00 92.88 188 ALA A C 1
ATOM 1530 O O . ALA A 1 188 ? -13.558 0.547 25.825 1.00 92.88 188 ALA A O 1
ATOM 1531 N N . LEU A 1 189 ? -14.875 1.525 27.365 1.00 92.50 189 LEU A N 1
ATOM 1532 C CA . LEU A 1 189 ? -14.643 2.904 26.922 1.00 92.50 189 LEU A CA 1
ATOM 1533 C C . LEU A 1 189 ? -13.161 3.288 26.959 1.00 92.50 189 LEU A C 1
ATOM 1535 O O . LEU A 1 189 ? -12.670 3.925 26.032 1.00 92.50 189 LEU A O 1
ATOM 1539 N N . TRP A 1 190 ? -12.428 2.862 27.988 1.00 93.62 190 TRP A N 1
ATOM 1540 C CA . TRP A 1 190 ? -10.988 3.100 28.072 1.00 93.62 190 TRP A CA 1
ATOM 1541 C C . TRP A 1 190 ? -10.227 2.451 26.907 1.00 93.62 190 TRP A C 1
ATOM 1543 O O . TRP A 1 190 ? -9.372 3.092 26.300 1.00 93.62 190 TRP A O 1
ATOM 1553 N N . GLN A 1 191 ? -10.568 1.206 26.548 1.00 95.50 191 GLN A N 1
ATOM 1554 C CA . GLN A 1 191 ? -9.975 0.550 25.376 1.00 95.50 191 GLN A CA 1
ATOM 1555 C C . GLN A 1 191 ? -10.361 1.267 24.075 1.00 95.50 191 GLN A C 1
ATOM 1557 O O . GLN A 1 191 ? -9.502 1.458 23.221 1.00 95.50 191 GLN A O 1
ATOM 1562 N N . LEU A 1 192 ? -11.623 1.682 23.921 1.00 94.75 192 LEU A N 1
ATOM 1563 C CA . LEU A 1 192 ? -12.094 2.389 22.725 1.00 94.75 192 LEU A CA 1
ATOM 1564 C C . LEU A 1 192 ? -11.394 3.732 22.530 1.00 94.75 192 LEU A C 1
ATOM 1566 O O . LEU A 1 192 ? -10.935 4.020 21.428 1.00 94.75 192 LEU A O 1
ATOM 1570 N N . ASN A 1 193 ? -11.269 4.532 23.589 1.00 94.00 193 ASN A N 1
ATOM 1571 C CA . ASN A 1 193 ? -10.569 5.813 23.523 1.00 94.00 193 ASN A CA 1
ATOM 1572 C C . ASN A 1 193 ? -9.103 5.619 23.140 1.00 94.00 193 ASN A C 1
ATOM 1574 O O . ASN A 1 193 ? -8.619 6.295 22.241 1.00 94.00 193 ASN A O 1
ATOM 1578 N N . ARG A 1 194 ? -8.443 4.600 23.703 1.00 95.44 194 ARG A N 1
ATOM 1579 C CA . ARG A 1 194 ? -7.084 4.241 23.296 1.00 95.44 194 ARG A CA 1
ATOM 1580 C C . ARG A 1 194 ? -6.985 3.894 21.807 1.00 95.44 194 ARG A C 1
ATOM 1582 O O . ARG A 1 194 ? -6.074 4.365 21.139 1.00 95.44 194 ARG A O 1
ATOM 1589 N N . VAL A 1 195 ? -7.930 3.115 21.270 1.00 96.50 195 VAL A N 1
ATOM 1590 C CA . VAL A 1 195 ? -7.975 2.822 19.824 1.00 96.50 195 VAL A CA 1
ATOM 1591 C C . VAL A 1 195 ? -8.144 4.104 19.017 1.00 96.50 195 VAL A C 1
ATOM 1593 O O . VAL A 1 195 ? -7.472 4.261 18.007 1.00 96.50 195 VAL A O 1
ATOM 1596 N N . LYS A 1 196 ? -9.018 5.024 19.436 1.00 94.88 196 LYS A N 1
ATOM 1597 C CA . LYS A 1 196 ? -9.247 6.295 18.728 1.00 94.88 196 LYS A CA 1
ATOM 1598 C C . LYS A 1 196 ? -7.998 7.171 18.701 1.00 94.88 196 LYS A C 1
ATOM 1600 O O . LYS A 1 196 ? -7.692 7.729 17.646 1.00 94.88 196 LYS A O 1
ATOM 1605 N N . ASP A 1 197 ? -7.278 7.248 19.814 1.00 94.31 197 ASP A N 1
ATOM 1606 C CA . ASP A 1 197 ? -6.019 7.986 19.909 1.00 94.31 197 ASP A CA 1
ATOM 1607 C C . ASP A 1 197 ? -4.976 7.366 18.965 1.00 94.31 197 ASP A C 1
ATOM 1609 O O . ASP A 1 197 ? -4.457 8.033 18.063 1.00 94.31 197 ASP A O 1
ATOM 1613 N N . ASP A 1 198 ? -4.761 6.050 19.068 1.00 95.31 198 ASP A N 1
ATOM 1614 C CA . ASP A 1 198 ? -3.827 5.305 18.215 1.00 95.31 198 ASP A CA 1
ATOM 1615 C C . ASP A 1 198 ? -4.220 5.367 16.725 1.00 95.31 198 ASP A C 1
ATOM 1617 O O . ASP A 1 198 ? -3.358 5.379 15.839 1.00 95.31 198 ASP A O 1
ATOM 1621 N N . LEU A 1 199 ? -5.515 5.455 16.411 1.00 94.50 199 LEU A N 1
ATOM 1622 C CA . LEU A 1 199 ? -6.022 5.572 15.045 1.00 94.50 199 LEU A CA 1
ATOM 1623 C C . LEU A 1 199 ? -5.623 6.908 14.408 1.00 94.50 199 LEU A C 1
ATOM 1625 O O . LEU A 1 199 ? -5.298 6.942 13.220 1.00 94.50 199 LEU A O 1
ATOM 1629 N N . GLN A 1 200 ? -5.589 8.005 15.171 1.00 92.25 200 GLN A N 1
ATOM 1630 C CA . GLN A 1 200 ? -5.093 9.288 14.663 1.00 92.25 200 GLN A CA 1
ATOM 1631 C C . GLN A 1 200 ? -3.609 9.210 14.296 1.00 92.25 200 GLN A C 1
ATOM 1633 O O . GLN A 1 200 ? -3.201 9.704 13.243 1.00 92.25 200 GLN A O 1
ATOM 1638 N N . HIS A 1 201 ? -2.802 8.551 15.131 1.00 92.94 201 HIS A N 1
ATOM 1639 C CA . HIS A 1 201 ? -1.397 8.292 14.817 1.00 92.94 201 HIS A CA 1
ATOM 1640 C C . HIS A 1 201 ? -1.258 7.400 13.579 1.00 92.94 201 HIS A C 1
ATOM 1642 O O . HIS A 1 201 ? -0.511 7.740 12.664 1.00 92.94 201 HIS A O 1
ATOM 1648 N N . SER A 1 202 ? -2.050 6.331 13.501 1.00 94.62 202 SER A N 1
ATOM 1649 C CA . SER A 1 202 ? -2.062 5.400 12.368 1.00 94.62 202 SER A CA 1
ATOM 1650 C C . SER A 1 202 ? -2.420 6.095 11.051 1.00 94.62 202 SER A C 1
ATOM 1652 O O . SER A 1 202 ? -1.812 5.806 10.026 1.00 94.62 202 SER A O 1
ATOM 1654 N N . ARG A 1 203 ? -3.358 7.054 11.063 1.00 94.75 203 ARG A N 1
ATOM 1655 C CA . ARG A 1 203 ? -3.719 7.868 9.885 1.00 94.75 203 ARG A CA 1
ATOM 1656 C C . ARG A 1 203 ? -2.566 8.741 9.388 1.00 94.75 203 ARG A C 1
ATOM 1658 O O . ARG A 1 203 ? -2.388 8.875 8.182 1.00 94.75 203 ARG A O 1
ATOM 1665 N N . ARG A 1 204 ? -1.768 9.317 10.292 1.00 94.12 204 ARG A N 1
ATOM 1666 C CA . ARG A 1 204 ? -0.566 10.077 9.906 1.00 94.12 204 ARG A CA 1
ATOM 1667 C C . ARG A 1 204 ? 0.482 9.160 9.283 1.00 94.12 204 ARG A C 1
ATOM 1669 O O . ARG A 1 204 ? 0.904 9.400 8.157 1.00 94.12 204 ARG A O 1
ATOM 1676 N N . SER A 1 205 ? 0.801 8.058 9.963 1.00 94.12 205 SER A N 1
ATOM 1677 C CA . SER A 1 205 ? 1.741 7.052 9.458 1.00 94.12 205 SER A CA 1
ATOM 1678 C C . SER A 1 205 ? 1.310 6.482 8.104 1.00 94.12 205 SER A C 1
ATOM 1680 O O . SER A 1 205 ? 2.150 6.274 7.237 1.00 94.12 205 SER A O 1
ATOM 1682 N N . TYR A 1 206 ? 0.007 6.276 7.895 1.00 94.50 206 TYR A N 1
ATOM 1683 C CA . TYR A 1 206 ? -0.578 5.898 6.608 1.00 94.50 206 TYR A CA 1
ATOM 1684 C C . TYR A 1 206 ? -0.215 6.889 5.493 1.00 94.50 206 TYR A C 1
ATOM 1686 O O . TYR A 1 206 ? 0.323 6.482 4.461 1.00 94.50 206 TYR A O 1
ATOM 1694 N N . SER A 1 207 ? -0.479 8.181 5.706 1.00 94.00 207 SER A N 1
ATOM 1695 C CA . SER A 1 207 ? -0.248 9.221 4.701 1.00 94.00 207 SER A CA 1
ATOM 1696 C C . SER A 1 207 ? 1.233 9.324 4.345 1.00 94.00 207 SER A C 1
ATOM 1698 O O . SER A 1 207 ? 1.591 9.338 3.165 1.00 94.00 207 SER A O 1
ATOM 1700 N N . ASP A 1 208 ? 2.098 9.313 5.359 1.00 95.06 208 ASP A N 1
ATOM 1701 C CA . ASP A 1 208 ? 3.548 9.378 5.176 1.00 95.06 208 ASP A CA 1
ATOM 1702 C C . ASP A 1 208 ? 4.070 8.163 4.405 1.00 95.06 208 ASP A C 1
ATOM 1704 O O . ASP A 1 208 ? 4.873 8.297 3.477 1.00 95.06 208 ASP A O 1
ATOM 1708 N N . LEU A 1 209 ? 3.573 6.970 4.740 1.00 95.12 209 LEU A N 1
ATOM 1709 C CA . LEU A 1 209 ? 3.979 5.723 4.105 1.00 95.12 209 LEU A CA 1
ATOM 1710 C C . LEU A 1 209 ? 3.535 5.649 2.641 1.00 95.12 209 LEU A C 1
ATOM 1712 O O . LEU A 1 209 ? 4.301 5.172 1.803 1.00 95.12 209 LEU A O 1
ATOM 1716 N N . LEU A 1 210 ? 2.344 6.156 2.302 1.00 94.56 210 LEU A N 1
ATOM 1717 C CA . LEU A 1 210 ? 1.894 6.259 0.909 1.00 94.56 210 LEU A CA 1
ATOM 1718 C C . LEU A 1 210 ? 2.782 7.200 0.096 1.00 94.56 210 LEU A C 1
ATOM 1720 O O . LEU A 1 210 ? 3.239 6.842 -0.992 1.00 94.56 210 LEU A O 1
ATOM 1724 N N . VAL A 1 211 ? 3.071 8.388 0.630 1.00 95.94 211 VAL A N 1
ATOM 1725 C CA . VAL A 1 211 ? 3.959 9.356 -0.027 1.00 95.94 211 VAL A CA 1
ATOM 1726 C C . VAL A 1 211 ? 5.356 8.764 -0.205 1.00 95.94 211 VAL A C 1
ATOM 1728 O O . VAL A 1 211 ? 5.945 8.870 -1.283 1.00 95.94 211 VAL A O 1
ATOM 1731 N N . HIS A 1 212 ? 5.883 8.104 0.826 1.00 95.25 212 HIS A N 1
ATOM 1732 C CA . HIS A 1 212 ? 7.180 7.442 0.771 1.00 95.25 212 HIS A CA 1
ATOM 1733 C C . HIS A 1 212 ? 7.207 6.319 -0.277 1.00 95.25 212 HIS A C 1
ATOM 1735 O O . HIS A 1 212 ? 8.130 6.262 -1.092 1.00 95.25 212 HIS A O 1
ATOM 1741 N N . SER A 1 213 ? 6.170 5.479 -0.315 1.00 94.69 213 SER A N 1
ATOM 1742 C CA . SER A 1 213 ? 6.021 4.404 -1.299 1.00 94.69 213 SER A CA 1
ATOM 1743 C C . SER A 1 213 ? 6.050 4.942 -2.729 1.00 94.69 213 SER A C 1
ATOM 1745 O O . SER A 1 213 ? 6.876 4.510 -3.533 1.00 94.69 213 SER A O 1
ATOM 1747 N N . ARG A 1 214 ? 5.240 5.963 -3.026 1.00 95.94 214 ARG A N 1
ATOM 1748 C CA . ARG A 1 214 ? 5.178 6.595 -4.355 1.00 95.94 214 ARG A CA 1
ATOM 1749 C C . ARG A 1 214 ? 6.514 7.192 -4.776 1.00 95.94 214 ARG A C 1
ATOM 1751 O O . ARG A 1 214 ? 6.996 6.916 -5.870 1.00 95.94 214 ARG A O 1
ATOM 1758 N N . ARG A 1 215 ? 7.174 7.927 -3.874 1.00 96.44 215 ARG A N 1
ATOM 1759 C CA . ARG A 1 215 ? 8.515 8.484 -4.123 1.00 96.44 215 ARG A CA 1
ATOM 1760 C C . ARG A 1 215 ? 9.540 7.393 -4.428 1.00 96.44 215 ARG A C 1
ATOM 1762 O O . ARG A 1 215 ? 10.402 7.592 -5.282 1.00 96.44 215 ARG A O 1
ATOM 1769 N N . ASN A 1 216 ? 9.472 6.257 -3.740 1.00 96.00 216 ASN A N 1
ATOM 1770 C CA . ASN A 1 216 ? 10.373 5.137 -3.998 1.00 96.00 216 ASN A CA 1
ATOM 1771 C C . ASN A 1 216 ? 10.098 4.491 -5.361 1.00 96.00 216 ASN A C 1
ATOM 1773 O O . ASN A 1 216 ? 11.050 4.246 -6.101 1.00 96.00 216 ASN A O 1
ATOM 1777 N N . LEU A 1 217 ? 8.831 4.278 -5.725 1.00 96.62 217 LEU A N 1
ATOM 1778 C CA . LEU A 1 217 ? 8.457 3.772 -7.051 1.00 96.62 217 LEU A CA 1
ATOM 1779 C C . LEU A 1 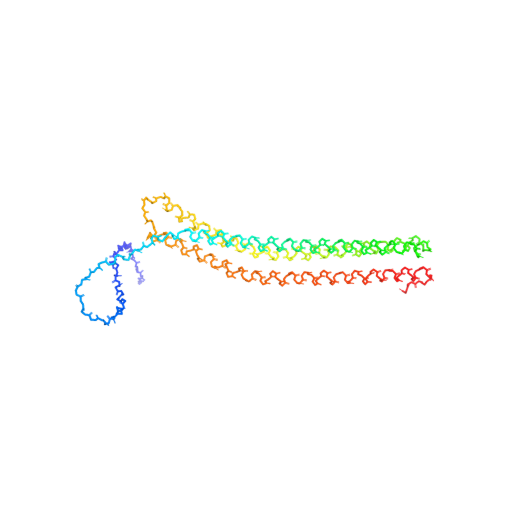217 ? 8.929 4.720 -8.163 1.00 96.62 217 LEU A C 1
ATOM 1781 O O . LEU A 1 217 ? 9.538 4.277 -9.135 1.00 96.62 217 LEU A O 1
ATOM 1785 N N . ASP A 1 218 ? 8.766 6.031 -7.988 1.00 97.00 218 ASP A N 1
ATOM 1786 C CA . ASP A 1 218 ? 9.262 7.024 -8.943 1.00 97.00 218 ASP A CA 1
ATOM 1787 C C . ASP A 1 218 ? 10.786 7.001 -9.095 1.00 97.00 218 ASP A C 1
ATOM 1789 O O . ASP A 1 218 ? 11.302 7.080 -10.212 1.00 97.00 218 ASP A O 1
ATOM 1793 N N . LYS A 1 219 ? 11.526 6.866 -7.989 1.00 97.38 219 LYS A N 1
ATOM 1794 C CA . LYS A 1 219 ? 12.989 6.717 -8.027 1.00 97.38 219 LYS A CA 1
ATOM 1795 C C . LYS A 1 219 ? 13.402 5.458 -8.787 1.00 97.38 219 LYS A C 1
ATOM 1797 O O . LYS A 1 219 ? 14.310 5.524 -9.614 1.00 97.38 219 LYS A O 1
ATOM 1802 N N . LEU A 1 220 ? 12.735 4.330 -8.535 1.00 97.06 220 LEU A N 1
ATOM 1803 C CA . LEU A 1 220 ? 12.999 3.074 -9.240 1.00 97.06 220 LEU A CA 1
ATOM 1804 C C . LEU A 1 220 ? 12.700 3.197 -10.735 1.00 97.06 220 LEU A C 1
ATOM 1806 O O . LEU A 1 220 ? 13.515 2.764 -11.546 1.00 97.06 220 LEU A O 1
ATOM 1810 N N . ARG A 1 221 ? 11.598 3.861 -11.099 1.00 97.00 221 ARG A N 1
ATOM 1811 C CA . ARG A 1 221 ? 11.238 4.137 -12.495 1.00 97.00 221 ARG A CA 1
ATOM 1812 C C . ARG A 1 221 ? 12.308 4.968 -13.198 1.00 97.00 221 ARG A C 1
ATOM 1814 O O . ARG A 1 221 ? 12.784 4.575 -14.258 1.00 97.00 221 ARG A O 1
ATOM 1821 N N . LYS A 1 222 ? 12.745 6.076 -12.591 1.00 97.25 222 LYS A N 1
ATOM 1822 C CA . LYS A 1 222 ? 13.823 6.916 -13.142 1.00 97.25 222 LYS A CA 1
ATOM 1823 C C . LYS A 1 222 ? 15.124 6.129 -13.306 1.00 97.25 222 LYS A C 1
ATOM 1825 O O . LYS A 1 222 ? 15.774 6.232 -14.339 1.00 97.25 222 LYS A O 1
ATOM 1830 N N . LYS A 1 223 ? 15.485 5.302 -12.319 1.00 97.31 223 LYS A N 1
ATOM 1831 C CA . LYS A 1 223 ? 16.672 4.438 -12.394 1.00 97.31 223 LYS A CA 1
ATOM 1832 C C . LYS A 1 223 ? 16.566 3.412 -13.527 1.00 97.31 223 LYS A C 1
ATOM 1834 O O . LYS A 1 223 ? 17.551 3.191 -14.225 1.00 97.31 223 LYS A O 1
ATOM 1839 N N . ALA A 1 224 ? 15.399 2.797 -13.715 1.00 96.88 224 ALA A N 1
ATOM 1840 C CA . ALA A 1 224 ? 15.158 1.861 -14.811 1.00 96.88 224 ALA A CA 1
ATOM 1841 C C . ALA A 1 224 ? 15.277 2.552 -16.177 1.00 96.88 224 ALA A C 1
ATOM 1843 O O . ALA A 1 224 ? 15.961 2.028 -17.051 1.00 96.88 224 ALA A O 1
ATOM 1844 N N . GLN A 1 225 ? 14.712 3.756 -16.325 1.00 96.69 225 GLN A N 1
ATOM 1845 C CA . GLN A 1 225 ? 14.831 4.553 -17.550 1.00 96.69 225 GLN A CA 1
ATOM 1846 C C . GLN A 1 225 ? 16.290 4.869 -17.895 1.00 96.69 225 GLN A C 1
ATOM 1848 O O . GLN A 1 225 ? 16.701 4.701 -19.039 1.00 96.69 225 GLN A O 1
ATOM 1853 N N . LEU A 1 226 ? 17.078 5.309 -16.910 1.00 97.12 226 LEU A N 1
ATOM 1854 C CA . LEU A 1 226 ? 18.497 5.604 -17.119 1.00 97.12 226 LEU A CA 1
ATOM 1855 C C . LEU A 1 226 ? 19.259 4.352 -17.571 1.00 97.12 226 LEU A C 1
ATOM 1857 O O . LEU A 1 226 ? 19.930 4.390 -18.595 1.00 97.12 226 LEU A O 1
ATOM 1861 N N . ARG A 1 227 ? 19.065 3.217 -16.884 1.00 96.75 227 ARG A N 1
ATOM 1862 C CA . ARG A 1 227 ? 19.697 1.941 -17.266 1.00 96.75 227 ARG A CA 1
ATOM 1863 C C . ARG A 1 227 ? 19.280 1.468 -18.662 1.00 96.75 227 ARG A C 1
ATOM 1865 O O . ARG A 1 227 ? 20.105 0.903 -19.371 1.00 96.75 227 ARG A O 1
ATOM 1872 N N . ALA A 1 228 ? 18.023 1.680 -19.052 1.00 95.50 228 ALA A N 1
ATOM 1873 C CA . ALA A 1 228 ? 17.539 1.341 -20.388 1.00 95.50 228 ALA A CA 1
ATOM 1874 C C . ALA A 1 228 ? 18.225 2.204 -21.460 1.00 95.50 228 ALA A C 1
ATOM 1876 O O . ALA A 1 228 ? 18.727 1.677 -22.450 1.00 95.50 228 ALA A O 1
ATOM 1877 N N . ASN A 1 229 ? 18.334 3.515 -21.225 1.00 94.62 229 ASN A N 1
ATOM 1878 C CA . ASN A 1 229 ? 19.050 4.426 -22.119 1.00 94.62 229 ASN A CA 1
ATOM 1879 C C . ASN A 1 229 ? 20.544 4.062 -22.232 1.00 94.62 229 ASN A C 1
ATOM 1881 O O . ASN A 1 229 ? 21.102 4.085 -23.330 1.00 94.62 229 ASN A O 1
ATOM 1885 N N . ASP A 1 230 ? 21.180 3.673 -21.124 1.00 94.44 230 ASP A N 1
ATOM 1886 C CA . ASP A 1 230 ? 22.575 3.220 -21.109 1.00 94.44 230 ASP A CA 1
ATOM 1887 C C . ASP A 1 230 ? 22.763 1.924 -21.913 1.00 94.44 230 ASP A C 1
ATOM 1889 O O . ASP A 1 230 ? 23.730 1.799 -22.671 1.00 94.44 230 ASP A O 1
ATOM 1893 N N . ALA A 1 231 ? 21.823 0.978 -21.801 1.00 93.00 231 ALA A N 1
ATOM 1894 C CA . ALA A 1 231 ? 21.825 -0.259 -22.582 1.00 93.00 231 ALA A CA 1
ATOM 1895 C C . ALA A 1 231 ? 21.678 0.025 -24.085 1.00 93.00 231 ALA A C 1
ATOM 1897 O O . ALA A 1 231 ? 22.431 -0.514 -24.898 1.00 93.00 231 ALA A O 1
ATOM 1898 N N . VAL A 1 232 ? 20.781 0.942 -24.461 1.00 91.81 232 VAL A N 1
ATOM 1899 C CA . VAL A 1 232 ? 20.647 1.419 -25.846 1.00 91.81 232 VAL A CA 1
ATOM 1900 C C . VAL A 1 232 ? 21.967 2.026 -26.338 1.00 91.81 232 VAL A C 1
ATOM 1902 O O . VAL A 1 232 ? 22.467 1.657 -27.404 1.00 91.81 232 VAL A O 1
ATOM 1905 N N . ALA A 1 233 ? 22.594 2.904 -25.550 1.00 90.38 233 ALA A N 1
ATOM 1906 C CA . ALA A 1 233 ? 23.879 3.512 -25.893 1.00 90.38 233 ALA A CA 1
ATOM 1907 C C . ALA A 1 233 ? 25.023 2.483 -26.013 1.00 90.38 233 ALA A C 1
ATOM 1909 O O . ALA A 1 233 ? 25.922 2.645 -26.845 1.00 90.38 233 ALA A O 1
ATOM 1910 N N . ALA A 1 234 ? 25.009 1.411 -25.216 1.00 88.81 234 ALA A N 1
ATOM 1911 C CA . ALA A 1 234 ? 25.960 0.306 -25.331 1.00 88.81 234 ALA A CA 1
ATOM 1912 C C . ALA A 1 234 ? 25.822 -0.422 -26.679 1.00 88.81 234 ALA A C 1
ATOM 1914 O O . ALA A 1 234 ? 26.814 -0.543 -27.401 1.00 88.81 234 ALA A O 1
ATOM 1915 N N . VAL A 1 235 ? 24.598 -0.774 -27.085 1.00 88.25 235 VAL A N 1
ATOM 1916 C CA . VAL A 1 235 ? 24.323 -1.390 -28.398 1.00 88.25 235 VAL A CA 1
ATOM 1917 C C . VAL A 1 235 ? 24.777 -0.492 -29.546 1.00 88.25 235 VAL A C 1
ATOM 1919 O O . VAL A 1 235 ? 25.428 -0.950 -30.487 1.00 88.25 235 VAL A O 1
ATOM 1922 N N . HIS A 1 236 ? 24.507 0.813 -29.461 1.00 86.00 236 HIS A N 1
ATOM 1923 C CA . HIS A 1 236 ? 24.989 1.776 -30.451 1.00 86.00 236 HIS A CA 1
ATOM 1924 C C . HIS A 1 236 ? 26.517 1.742 -30.610 1.00 86.00 236 HIS A C 1
ATOM 1926 O O . HIS A 1 236 ? 27.009 1.834 -31.736 1.00 86.00 236 HIS A O 1
ATOM 1932 N N . ARG A 1 237 ? 27.274 1.605 -29.514 1.00 84.50 237 ARG A N 1
ATOM 1933 C CA . ARG A 1 237 ? 28.745 1.520 -29.549 1.00 84.50 237 ARG A CA 1
ATOM 1934 C C . ARG A 1 237 ? 29.225 0.207 -30.165 1.00 84.50 237 ARG A C 1
ATOM 1936 O O . ARG A 1 237 ? 30.064 0.243 -31.064 1.00 84.50 237 ARG A O 1
ATOM 1943 N N . MET A 1 238 ? 28.633 -0.910 -29.748 1.00 80.62 238 MET A N 1
ATOM 1944 C CA . MET A 1 238 ? 28.966 -2.245 -30.250 1.00 80.62 238 MET A CA 1
ATOM 1945 C C . MET A 1 238 ? 28.666 -2.392 -31.748 1.00 80.62 238 MET A C 1
ATOM 1947 O O . MET A 1 238 ? 29.490 -2.923 -32.488 1.00 80.62 238 MET A O 1
ATOM 1951 N N . SER A 1 239 ? 27.535 -1.855 -32.223 1.00 77.00 239 SER A N 1
ATOM 1952 C CA . SER A 1 239 ? 27.163 -1.904 -33.648 1.00 77.00 239 SER A CA 1
ATOM 1953 C C . SER A 1 239 ? 28.111 -1.111 -34.557 1.00 77.00 239 SER A C 1
ATOM 1955 O O . SER A 1 239 ? 28.274 -1.450 -35.724 1.00 77.00 239 SER A O 1
ATOM 1957 N N . LYS A 1 240 ? 28.776 -0.073 -34.029 1.00 75.62 240 LYS A N 1
ATOM 1958 C CA . LYS A 1 240 ? 29.745 0.756 -34.766 1.00 75.62 240 LYS A CA 1
ATOM 1959 C C . LYS A 1 240 ? 31.167 0.178 -34.764 1.00 75.62 240 LYS A C 1
ATOM 1961 O O . LYS A 1 240 ? 32.094 0.875 -35.165 1.00 75.62 240 LYS A O 1
ATOM 1966 N N . GLY A 1 241 ? 31.366 -1.048 -34.271 1.00 63.72 241 GLY A N 1
ATOM 1967 C CA . GLY A 1 241 ? 32.682 -1.693 -34.221 1.00 63.72 241 GLY A CA 1
ATOM 1968 C C . GLY A 1 241 ? 33.661 -1.066 -33.221 1.00 63.72 241 GLY A C 1
ATOM 1969 O O . GLY A 1 241 ? 34.843 -1.404 -33.228 1.00 63.72 241 GLY A O 1
ATOM 1970 N N . ARG A 1 242 ? 33.200 -0.169 -32.337 1.00 55.41 242 ARG A N 1
ATOM 1971 C CA . ARG A 1 242 ? 34.021 0.312 -31.222 1.00 55.41 242 ARG A CA 1
ATOM 1972 C C . ARG A 1 242 ? 33.927 -0.718 -30.104 1.00 55.41 242 ARG A C 1
ATOM 1974 O O . ARG A 1 242 ? 32.877 -0.837 -29.474 1.00 55.41 242 ARG A O 1
ATOM 1981 N N . LYS A 1 243 ? 35.014 -1.461 -29.869 1.00 46.44 243 LYS A N 1
ATOM 1982 C CA . LYS A 1 243 ? 35.160 -2.263 -28.647 1.00 46.44 243 LYS A CA 1
ATOM 1983 C C . LYS A 1 243 ? 34.937 -1.337 -27.444 1.00 46.44 243 LYS A C 1
ATOM 1985 O O . LYS A 1 243 ? 35.469 -0.226 -27.421 1.00 46.44 243 LYS A O 1
ATOM 1990 N N . LEU A 1 244 ? 34.092 -1.768 -26.508 1.00 49.66 244 LEU A N 1
ATOM 1991 C CA . LEU A 1 244 ? 33.992 -1.138 -25.192 1.00 49.66 244 LEU A CA 1
ATOM 1992 C C . LEU A 1 244 ? 35.398 -1.134 -24.559 1.00 49.66 244 LEU A C 1
ATOM 1994 O O . LEU A 1 244 ? 36.111 -2.124 -24.747 1.00 49.66 244 LEU A O 1
ATOM 1998 N N . PRO A 1 245 ? 35.819 -0.034 -23.907 1.00 47.19 245 PRO A N 1
ATOM 1999 C CA . PRO A 1 245 ? 37.046 -0.035 -23.119 1.00 47.19 245 PRO A CA 1
ATOM 2000 C C . PRO A 1 245 ? 36.968 -1.057 -21.981 1.00 47.19 245 PRO A C 1
ATOM 2002 O O . PRO A 1 245 ? 35.845 -1.273 -21.462 1.00 47.19 245 PRO A O 1
#

Secondary structure (DSSP, 8-state):
---------------------------PPP----------------------HHHHHHHHHHHHHHHHHHHHHHHHHHHHHHHHHHHHHHHHHHHHHHHHHHTTTGGGS-HHHHHHHHHHHHHHHHHHHHHHHHHHHHHHHHHHHHHHHHHHHHHHHHHHHHHHHHHHHH-SS-GGG-HHHHHHHHHHHHHHHHHHHHHHHHHHHHHHHHHHHHHHHHHHHHHHHHHHHHHHHHHHHHHTT----

pLDDT: mean 78.31, std 23.88, range [29.95, 97.75]